Protein 6UVI (pdb70)

Solvent-accessible surface area: 14812 Å² total; per-residue (Å²): 148,58,114,69,66,0,60,97,0,3,68,45,4,42,57,86,6,67,122,40,0,122,160,54,48,0,13,103,7,128,15,0,5,94,0,38,21,13,96,50,0,6,70,0,0,30,64,0,8,97,95,48,40,135,32,138,130,9,41,1,28,34,1,27,3,4,61,18,94,6,56,125,19,67,3,65,132,2,51,0,13,110,1,39,0,68,37,1,29,0,50,89,0,38,0,51,111,1,49,0,24,129,0,30,0,109,141,0,21,0,113,34,0,44,0,69,38,4,74,15,106,80,4,76,2,70,77,0,65,1,7,94,0,56,32,12,75,123,128,44,74,110,63,2,103,156,78,20,3,87,46,157,208,97,51,122,37,66,0,49,111,2,2,41,61,16,42,60,70,5,61,90,41,0,119,127,70,45,0,11,124,10,120,13,0,8,102,0,42,20,16,93,46,0,6,65,0,0,34,63,0,15,110,60,49,56,138,20,162,78,7,42,1,27,32,1,25,0,7,56,18,88,4,43,132,18,68,2,70,133,1,51,0,22,110,2,43,0,66,42,1,24,0,54,93,0,48,0,46,114,0,50,0,23,109,0,20,0,98,134,0,19,0,102,38,2,44,0,70,35,4,70,14,107,77,6,80,2,69,76,0,52,2,3,114,2,64,27,12,79,150,120,43,88,113,65,2,90,122,77,24,7,86,27,86,221

InterPro domains:
  IPR001646 Pentapeptide repeat [PF00805] (88-126)
  IPR051082 Pentapeptide repeat and BTB/POZ domain-containing protein [PTHR14136] (67-161)

Nearest PDB structures (foldseek):
  6uvi-assembly1_A  TM=1.007E+00  e=2.563E-29  Nostoc sp. PCC 7120 = FACHB-418
  6uv7-assembly1_A  TM=1.002E+00  e=3.730E-24  Nostoc sp. PCC 7120 = FACHB-418
  6zt4-assembly1_A  TM=9.488E-01  e=9.050E-04  Mycolicibacterium smegmatis MC2 155
  4yc5-assembly1_A  TM=4.489E-01  e=5.254E-05  synthetic construct
  5dzb-assembly3_E  TM=4.272E-01  e=6.568E-05  synthetic construct

Structure (mmCIF, N/CA/C/O backbone):
data_6UVI
#
_entry.id   6UVI
#
_cell.length_a   45.762
_cell.length_b   85.922
_cell.length_c   95.686
_cell.angle_alpha   90.000
_cell.angle_beta   90.000
_cell.angle_gamma   90.000
#
_symmetry.space_group_name_H-M   'P 21 21 21'
#
loop_
_entity.id
_entity.type
_entity.pdbx_description
1 polymer 'Alr1298 protein'
2 water water
#
loop_
_atom_site.group_PDB
_atom_site.id
_atom_site.type_symbol
_atom_site.label_atom_id
_atom_site.label_alt_id
_atom_site.label_comp_id
_atom_site.label_asym_id
_atom_site.label_entity_id
_atom_site.label_seq_id
_atom_site.pdbx_PDB_ins_code
_atom_site.Cartn_x
_atom_site.Cartn_y
_atom_site.Cartn_z
_atom_site.occupancy
_atom_site.B_iso_or_equiv
_atom_site.auth_seq_id
_atom_site.auth_comp_id
_atom_site.auth_asym_id
_atom_site.auth_atom_id
_atom_site.pdbx_PDB_model_num
ATOM 1 N N . ASP A 1 30 ? 8.64133 60.81318 43.22736 1.000 89.00942 10 ASP A N 1
ATOM 2 C CA . ASP A 1 30 ? 9.91261 61.52577 43.14217 1.000 85.02103 10 ASP A CA 1
ATOM 3 C C . ASP A 1 30 ? 11.10884 60.65547 43.49215 1.000 83.69168 10 ASP A C 1
ATOM 4 O O . ASP A 1 30 ? 12.15777 60.78958 42.87256 1.000 82.23006 10 ASP A O 1
ATOM 9 N N . ILE A 1 31 ? 10.96914 59.80510 44.52012 1.000 81.91309 11 ILE A N 1
ATOM 10 C CA . ILE A 1 31 ? 12.00978 58.82834 44.84859 1.000 75.01316 11 ILE A CA 1
ATOM 11 C C . ILE A 1 31 ? 12.37956 57.95833 43.63845 1.000 75.00583 11 ILE A C 1
ATOM 12 O O . ILE A 1 31 ? 13.53220 57.52379 43.50237 1.000 64.82702 11 ILE A O 1
ATOM 17 N N . ARG A 1 32 ? 11.41854 57.67536 42.74806 1.000 71.46749 12 ARG A N 1
ATOM 18 C CA . ARG A 1 32 ? 11.77188 57.03201 41.48271 1.000 74.43860 12 ARG A CA 1
ATOM 19 C C . ARG A 1 32 ? 12.82477 57.85643 40.75489 1.000 68.35726 12 ARG A C 1
ATOM 20 O O . ARG A 1 32 ? 13.79540 57.30430 40.22901 1.000 66.61220 12 ARG A O 1
ATOM 41 N N . SER A 1 33 ? 12.68369 59.18926 40.77943 1.000 73.61806 13 SER A N 1
ATOM 42 C CA . SER A 1 33 ? 13.66458 60.05613 40.13291 1.000 73.73406 13 SER A CA 1
ATOM 43 C C . SER A 1 33 ? 15.04469 59.86970 40.74619 1.000 75.47012 13 SER A C 1
ATOM 44 O O . SER A 1 33 ? 16.05217 59.84546 40.03328 1.000 81.28204 13 SER A O 1
ATOM 52 N N . GLN A 1 34 ? 15.11603 59.76111 42.07258 1.000 76.14254 14 GLN A N 1
ATOM 53 C CA . GLN A 1 34 ? 16.40426 59.56486 42.72336 1.000 67.64555 14 GLN A CA 1
ATOM 54 C C . GLN A 1 34 ? 17.07797 58.29989 42.21897 1.000 63.46680 14 GLN A C 1
ATOM 55 O O . GLN A 1 34 ? 18.28508 58.28371 41.97528 1.000 55.22170 14 GLN A O 1
ATOM 69 N N . SER A 1 35 ? 16.31179 57.22251 42.06262 1.000 64.71012 15 SER A N 1
ATOM 70 C CA . SER A 1 35 ? 16.92957 55.93639 41.78190 1.000 66.28344 15 SER A CA 1
ATOM 71 C C . SER A 1 35 ? 17.44493 55.88748 40.35417 1.000 61.44038 15 SER A C 1
ATOM 72 O O . SER A 1 35 ? 18.53615 55.37094 40.09885 1.000 59.11948 15 SER A O 1
ATOM 80 N N . ILE A 1 36 ? 16.66962 56.42142 39.41145 1.000 68.28823 16 ILE A N 1
ATOM 81 C CA . ILE A 1 36 ? 17.13953 56.54934 38.03731 1.000 61.06554 16 ILE A CA 1
ATOM 82 C C . ILE A 1 36 ? 18.48182 57.27526 38.01318 1.000 62.13493 16 ILE A C 1
ATOM 83 O O . ILE A 1 36 ? 19.47929 56.75647 37.50513 1.000 64.65545 16 ILE A O 1
ATOM 99 N N . HIS A 1 37 ? 18.54568 58.46330 38.61236 1.000 63.20995 17 HIS A N 1
ATOM 100 C CA . HIS A 1 37 ? 19.79210 59.22455 38.59705 1.000 67.26655 17 HIS A CA 1
ATOM 101 C C . HIS A 1 37 ? 20.95678 58.42931 39.18783 1.000 64.93524 17 HIS A C 1
ATOM 102 O O . HIS A 1 37 ? 22.08730 58.48713 38.68721 1.000 61.07243 17 HIS A O 1
ATOM 116 N N . PHE A 1 38 ? 20.70926 57.70044 40.26775 1.000 58.94765 18 PHE A N 1
ATOM 117 C CA . PHE A 1 38 ? 21.74708 56.85302 40.83038 1.000 60.77306 18 PHE A CA 1
ATOM 118 C C . PHE A 1 38 ? 22.29423 55.86808 39.79624 1.000 57.15835 18 PHE A C 1
ATOM 119 O O . PHE A 1 38 ? 23.51546 55.71648 39.64390 1.000 54.72349 18 PHE A O 1
ATOM 136 N N . LEU A 1 39 ? 21.40742 55.16263 39.09660 1.000 49.25038 19 LEU A N 1
ATOM 137 C CA . LEU A 1 39 ? 21.83938 54.12807 38.17379 1.000 53.73957 19 LEU A CA 1
ATOM 138 C C . LEU A 1 39 ? 22.48225 54.71573 36.91333 1.000 61.12289 19 LEU A C 1
ATOM 139 O O . LEU A 1 39 ? 23.15385 53.97730 36.17453 1.000 51.85448 19 LEU A O 1
ATOM 155 N N . GLU A 1 40 ? 22.31768 56.02723 36.67603 1.000 58.00245 20 GLU A N 1
ATOM 156 C CA . GLU A 1 40 ? 22.90247 56.70738 35.53622 1.000 55.11006 20 GLU A CA 1
ATOM 157 C C . GLU A 1 40 ? 24.35445 57.05785 35.75452 1.000 61.82933 20 GLU A C 1
ATOM 158 O O . GLU A 1 40 ? 25.00668 57.51080 34.81050 1.000 55.15877 20 GLU A O 1
ATOM 170 N N . GLN A 1 41 ? 24.87098 56.83575 36.96074 1.000 55.00848 21 GLN A N 1
ATOM 171 C CA . GLN A 1 41 ? 26.23077 57.19291 37.30308 1.000 59.80777 21 GLN A CA 1
ATOM 172 C C . GLN A 1 41 ? 27.12665 55.97252 37.17317 1.000 55.74282 21 GLN A C 1
ATOM 173 O O . GLN A 1 41 ? 26.67825 54.83319 37.24143 1.000 53.85419 21 GLN A O 1
ATOM 187 N N . SER A 1 42 ? 28.41471 56.24612 36.97247 1.000 53.63198 22 SER A N 1
ATOM 188 C CA . SER A 1 42 ? 29.42362 55.21743 36.94184 1.000 55.37056 22 SER A CA 1
ATOM 189 C C . SER A 1 42 ? 29.57480 54.53957 38.31753 1.000 55.82467 22 SER A C 1
ATOM 190 O O . SER A 1 42 ? 29.15289 55.05498 39.33713 1.000 50.73360 22 SER A O 1
ATOM 198 N N . PRO A 1 43 ? 30.25446 53.38932 38.34209 1.000 55.67281 23 PRO A N 1
ATOM 199 C CA . PRO A 1 43 ? 30.36248 52.63359 39.59454 1.000 52.59292 23 PRO A CA 1
ATOM 200 C C . PRO A 1 43 ? 30.93270 53.42243 40.76315 1.000 56.60688 23 PRO A C 1
ATOM 201 O O . PRO A 1 43 ? 30.53733 53.18795 41.90275 1.000 54.73846 23 PRO A O 1
ATOM 212 N N . SER A 1 44 ? 31.88131 54.31829 40.52189 1.000 53.78376 24 SER A N 1
ATOM 213 C CA . SER A 1 44 ? 32.50271 55.01955 41.63461 1.000 60.38041 24 SER A CA 1
ATOM 214 C C . SER A 1 44 ? 31.67319 56.21436 42.09394 1.000 59.25641 24 SER A C 1
ATOM 215 O O . SER A 1 44 ? 31.70346 56.55045 43.27737 1.000 53.83338 24 SER A O 1
ATOM 223 N N . GLU A 1 45 ? 30.94657 56.87821 41.18177 1.000 54.14175 25 GLU A N 1
ATOM 224 C CA . GLU A 1 45 ? 30.00058 57.90814 41.60242 1.000 59.77315 25 GLU A CA 1
ATOM 225 C C . GLU A 1 45 ? 28.83695 57.27820 42.36106 1.000 61.03398 25 GLU A C 1
ATOM 226 O O . GLU A 1 45 ? 28.33030 57.86863 43.32804 1.000 57.77102 25 GLU A O 1
ATOM 238 N N . ARG A 1 46 ? 28.44541 56.06371 41.97812 1.000 55.17323 26 ARG A N 1
ATOM 239 C CA . ARG A 1 46 ? 27.46371 55.33203 42.75925 1.000 57.61813 26 ARG A CA 1
ATOM 240 C C . ARG A 1 46 ? 28.01132 54.99007 44.13520 1.000 52.39767 26 ARG A C 1
ATOM 241 O O . ARG A 1 46 ? 27.28771 55.05539 45.11299 1.000 52.67874 26 ARG A O 1
ATOM 262 N N . LEU A 1 47 ? 29.27379 54.58202 44.21322 1.000 54.67337 27 LEU A N 1
ATOM 263 C CA . LEU A 1 47 ? 29.87176 54.23483 45.48702 1.000 53.35391 27 LEU A CA 1
ATOM 264 C C . LEU A 1 47 ? 29.94660 55.44014 46.40957 1.000 65.98649 27 LEU A C 1
ATOM 265 O O . LEU A 1 47 ? 29.92917 55.27929 47.64374 1.000 59.41135 27 LEU A O 1
ATOM 281 N N . GLN A 1 48 ? 30.03847 56.64939 45.83871 1.000 64.15207 28 GLN A N 1
ATOM 282 C CA . GLN A 1 48 ? 30.03510 57.85626 46.66140 1.000 65.56158 28 GLN A CA 1
ATOM 283 C C . GLN A 1 48 ? 28.63916 58.12652 47.20474 1.000 68.03783 28 GLN A C 1
ATOM 284 O O . GLN A 1 48 ? 28.46164 58.38258 48.40152 1.000 64.36583 28 GLN A O 1
ATOM 298 N N . ILE A 1 49 ? 27.63742 58.13231 46.31850 1.000 58.41580 29 ILE A N 1
ATOM 299 C CA . ILE A 1 49 ? 26.26756 58.26901 46.78272 1.000 61.65309 29 ILE A CA 1
ATOM 300 C C . ILE A 1 49 ? 26.02022 57.26988 47.89957 1.000 64.00973 29 ILE A C 1
ATOM 301 O O . ILE A 1 49 ? 25.42928 57.59866 48.92327 1.000 68.17654 29 ILE A O 1
ATOM 317 N N . LEU A 1 50 ? 26.52490 56.04724 47.74718 1.000 61.18721 30 LEU A N 1
ATOM 318 C CA . LEU A 1 50 ? 26.23339 55.02935 48.74744 1.000 66.80086 30 LEU A CA 1
ATOM 319 C C . LEU A 1 50 ? 26.83585 55.39647 50.10104 1.000 71.82067 30 LEU A C 1
ATOM 320 O O . LEU A 1 50 ? 26.23986 55.12036 51.14831 1.000 68.93432 30 LEU A O 1
ATOM 336 N N . GLN A 1 51 ? 28.02203 56.00504 50.09710 1.000 74.45595 31 GLN A N 1
ATOM 337 C CA . GLN A 1 51 ? 28.64066 56.45636 51.33419 1.000 82.23751 31 GLN A CA 1
ATOM 338 C C . GLN A 1 51 ? 27.82093 57.56552 51.97848 1.000 79.22976 31 GLN A C 1
ATOM 339 O O . GLN A 1 51 ? 27.57467 57.54626 53.18659 1.000 69.58866 31 GLN A O 1
ATOM 353 N N . GLU A 1 52 ? 27.40975 58.55113 51.18074 1.000 82.62975 32 GLU A N 1
ATOM 354 C CA . GLU A 1 52 ? 26.60081 59.64564 51.69208 1.000 81.63538 32 GLU A CA 1
ATOM 355 C C . GLU A 1 52 ? 25.32183 59.14194 52.34029 1.000 79.96253 32 GLU A C 1
ATOM 356 O O . GLU A 1 52 ? 24.80737 59.78334 53.25873 1.000 98.48752 32 GLU A O 1
ATOM 368 N N . LEU A 1 53 ? 24.79710 58.00554 51.89132 1.000 72.84017 33 LEU A N 1
ATOM 369 C CA . LEU A 1 53 ? 23.51459 57.50022 52.36353 1.000 73.29121 33 LEU A CA 1
ATOM 370 C C . LEU A 1 53 ? 23.63400 56.42461 53.44678 1.000 63.32087 33 LEU A C 1
ATOM 371 O O . LEU A 1 53 ? 22.61743 55.88395 53.87152 1.000 55.08543 33 LEU A O 1
ATOM 387 N N . GLY A 1 54 ? 24.84377 56.05885 53.85841 1.000 64.01975 34 GLY A N 1
ATOM 388 C CA . GLY A 1 54 ? 25.01969 54.92169 54.74215 1.000 58.03095 34 GLY A CA 1
ATOM 389 C C . GLY A 1 54 ? 24.66592 53.57515 54.16359 1.000 63.20442 34 GLY A C 1
ATOM 390 O O . GLY A 1 54 ? 24.70157 52.57141 54.88314 1.000 60.41198 34 GLY A O 1
ATOM 394 N N . LEU A 1 55 ? 24.34161 53.51973 52.86736 1.000 63.42991 35 LEU A N 1
ATOM 395 C CA . LEU A 1 55 ? 24.12224 52.26927 52.15489 1.000 64.11001 35 LEU A CA 1
ATOM 396 C C . LEU A 1 55 ? 25.42664 51.65250 51.64297 1.000 63.44323 35 LEU A C 1
ATOM 397 O O . LEU A 1 55 ? 25.38886 50.82778 50.71284 1.000 57.88846 35 LEU A O 1
ATOM 413 N N . GLY A 1 56 ? 26.55531 52.01884 52.26170 1.000 59.96260 36 GLY A N 1
ATOM 414 C CA . GLY A 1 56 ? 27.87377 51.56956 51.85354 1.000 59.61268 36 GLY A CA 1
ATOM 415 C C . GLY A 1 56 ? 28.14814 50.10262 52.09651 1.000 55.48913 36 GLY A C 1
ATOM 416 O O . GLY A 1 56 ? 29.09475 49.56578 51.52188 1.000 57.63545 36 GLY A O 1
ATOM 420 N N . ARG A 1 57 ? 27.34685 49.43379 52.92903 1.000 58.72162 37 ARG A N 1
ATOM 421 C CA . ARG A 1 57 ? 27.54338 47.99910 53.10752 1.000 59.97750 37 ARG A CA 1
ATOM 422 C C . ARG A 1 57 ? 27.14005 47.24122 51.85249 1.000 64.63057 37 ARG A C 1
ATOM 423 O O . ARG A 1 57 ? 27.58511 46.10494 51.64878 1.000 67.39978 37 ARG A O 1
ATOM 444 N N . PHE A 1 58 ? 26.33906 47.87080 50.99696 1.000 67.53468 38 PHE A N 1
ATOM 445 C CA . PHE A 1 58 ? 25.83516 47.25959 49.76944 1.000 64.17325 38 PHE A CA 1
ATOM 446 C C . PHE A 1 58 ? 26.65847 47.71241 48.55495 1.000 52.25279 38 PHE A C 1
ATOM 447 O O . PHE A 1 58 ? 26.18492 48.35988 47.65431 1.000 48.08842 38 PHE A O 1
ATOM 464 N N . LYS A 1 59 ? 27.93974 47.37999 48.52112 1.000 57.82122 39 LYS A N 1
ATOM 465 C CA . LYS A 1 59 ? 28.74979 47.90052 47.42991 1.000 54.50314 39 LYS A CA 1
ATOM 466 C C . LYS A 1 59 ? 28.28233 47.34061 46.08032 1.000 53.29457 39 LYS A C 1
ATOM 467 O O . LYS A 1 59 ? 28.47310 47.99532 45.06732 1.000 53.84760 39 LYS A O 1
ATOM 486 N N . PHE A 1 60 ? 27.57573 46.20442 46.06132 1.000 51.82693 40 PHE A N 1
ATOM 487 C CA . PHE A 1 60 ? 27.08482 45.63113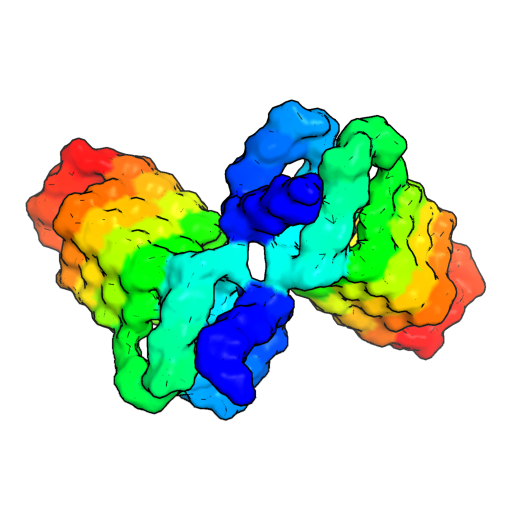 44.82025 1.000 51.27402 40 PHE A CA 1
ATOM 488 C C . PHE A 1 60 ? 26.08477 46.52277 44.09763 1.000 42.35937 40 PHE A C 1
ATOM 489 O O . PHE A 1 60 ? 25.94873 46.38250 42.88034 1.000 39.30615 40 PHE A O 1
ATOM 506 N N . LEU A 1 61 ? 25.40750 47.42970 44.79828 1.000 46.59907 41 LEU A N 1
ATOM 507 C CA . LEU A 1 61 ? 24.49646 48.35898 44.13595 1.000 45.99217 41 LEU A CA 1
ATOM 508 C C . LEU A 1 61 ? 25.21014 49.17949 43.07734 1.000 48.22311 41 LEU A C 1
ATOM 509 O O . LEU A 1 61 ? 24.57910 49.64912 42.11729 1.000 46.53372 41 LEU A O 1
ATOM 525 N N . SER A 1 62 ? 26.51282 49.38528 43.24315 1.000 39.22197 42 SER A N 1
ATOM 526 C CA . SER A 1 62 ? 27.26877 50.19336 42.30685 1.000 45.87159 42 SER A CA 1
ATOM 527 C C . SER A 1 62 ? 27.44140 49.52201 40.94982 1.000 43.78480 42 SER A C 1
ATOM 528 O O . SER A 1 62 ? 27.89649 50.19208 40.02211 1.000 41.01179 42 SER A O 1
ATOM 536 N N . LYS A 1 63 ? 27.08067 48.23874 40.82365 1.000 39.20023 43 LYS A N 1
ATOM 537 C CA . LYS A 1 63 ? 27.30754 47.45556 39.63038 1.000 40.34459 43 LYS A CA 1
ATOM 538 C C . LYS A 1 63 ? 26.07447 47.12566 38.79889 1.000 45.80171 43 LYS A C 1
ATOM 539 O O . LYS A 1 63 ? 26.23965 46.73465 37.63425 1.000 44.56471 43 LYS A O 1
ATOM 558 N N . ILE A 1 64 ? 24.87117 47.19643 39.36468 1.000 42.25826 44 ILE A N 1
ATOM 559 C CA . ILE A 1 64 ? 23.73007 46.67856 38.63432 1.000 42.79556 44 ILE A CA 1
ATOM 560 C C . ILE A 1 64 ? 23.37370 47.64707 37.51110 1.000 41.82179 44 ILE A C 1
ATOM 561 O O . ILE A 1 64 ? 23.52350 48.88877 37.64226 1.000 37.90042 44 ILE A O 1
ATOM 577 N N . ARG A 1 65 ? 22.90870 47.08586 36.39865 1.000 46.21515 45 ARG A N 1
ATOM 578 C CA . ARG A 1 65 ? 22.61093 47.85297 35.20773 1.000 45.91470 45 ARG A CA 1
ATOM 579 C C . ARG A 1 65 ? 21.29621 48.60414 35.33343 1.000 44.69846 45 ARG A C 1
ATOM 580 O O . ARG A 1 65 ? 20.35662 48.16308 36.00748 1.000 48.56286 45 ARG A O 1
ATOM 601 N N . LEU A 1 66 ? 21.23817 49.76023 34.65663 1.000 37.48892 46 LEU A N 1
ATOM 602 C CA . LEU A 1 66 ? 20.00544 50.51753 34.50460 1.000 44.93417 46 LEU A CA 1
ATOM 603 C C . LEU A 1 66 ? 19.02774 49.78200 33.59259 1.000 48.49353 46 LEU A C 1
ATOM 604 O O . LEU A 1 66 ? 19.26806 49.61604 32.39574 1.000 40.67041 46 LEU A O 1
ATOM 620 N N . ASN A 1 67 ? 17.92536 49.31454 34.18245 1.000 53.38315 47 ASN A N 1
ATOM 621 C CA . ASN A 1 67 ? 16.76660 48.76628 33.47710 1.000 45.00429 47 ASN A CA 1
ATOM 622 C C . ASN A 1 67 ? 15.59976 48.81113 34.47555 1.000 52.29073 47 ASN A C 1
ATOM 623 O O . ASN A 1 67 ? 15.78969 49.11969 35.65694 1.000 50.18932 47 ASN A O 1
ATOM 634 N N . ASP A 1 68 ? 14.39262 48.48637 33.99375 1.000 51.77254 48 ASP A N 1
ATOM 635 C CA . ASP A 1 68 ? 13.19628 48.66750 34.81054 1.000 58.44870 48 ASP A CA 1
ATOM 636 C C . ASP A 1 68 ? 13.28833 47.85470 36.10311 1.000 60.32366 48 ASP A C 1
ATOM 637 O O . ASP A 1 68 ? 13.04315 48.37492 37.19115 1.000 56.76456 48 ASP A O 1
ATOM 646 N N . SER A 1 69 ? 13.66880 46.57471 35.99548 1.000 59.13338 49 SER A N 1
ATOM 647 C CA . SER A 1 69 ? 13.81254 45.72799 37.17491 1.000 55.15514 49 SER A CA 1
ATOM 648 C C . SER A 1 69 ? 14.66184 46.38263 38.25885 1.000 59.36601 49 SER A C 1
ATOM 649 O O . SER A 1 69 ? 14.35801 46.26802 39.45859 1.000 60.18847 49 SER A O 1
ATOM 657 N N . ASN A 1 70 ? 15.73214 47.06045 37.87589 1.000 52.18518 50 ASN A N 1
ATOM 658 C CA . ASN A 1 70 ? 16.65331 47.54545 38.89359 1.000 56.75175 50 ASN A CA 1
ATOM 659 C C . ASN A 1 70 ? 16.28640 48.92107 39.39574 1.000 55.91208 50 ASN A C 1
ATOM 660 O O . ASN A 1 70 ? 16.65951 49.27696 40.52224 1.000 53.51222 50 ASN A O 1
ATOM 671 N N . VAL A 1 71 ? 15.61189 49.73050 38.58241 1.000 56.50148 51 VAL A N 1
ATOM 672 C CA . VAL A 1 71 ? 15.05723 50.96734 39.11968 1.000 63.01239 51 VAL A CA 1
ATOM 673 C C . VAL A 1 71 ? 14.18853 50.62840 40.32835 1.000 64.44287 51 VAL A C 1
ATOM 674 O O . VAL A 1 71 ? 14.35025 51.19409 41.41458 1.000 61.53569 51 VAL A O 1
ATOM 687 N N . ASP A 1 72 ? 13.30278 49.63768 40.16786 1.000 62.62093 52 ASP A N 1
ATOM 688 C CA . ASP A 1 72 ? 12.43618 49.22566 41.26365 1.000 69.92656 52 ASP A CA 1
ATOM 689 C C . ASP A 1 72 ? 13.24832 48.77227 42.46166 1.000 66.01270 52 ASP A C 1
ATOM 690 O O . ASP A 1 72 ? 13.05473 49.26104 43.57827 1.000 66.77208 52 ASP A O 1
ATOM 699 N N . CYS A 1 73 ? 14.16731 47.83482 42.24391 1.000 64.95983 53 CYS A N 1
ATOM 700 C CA . CYS A 1 73 ? 14.98279 47.32709 43.33843 1.000 64.43460 53 CYS A CA 1
ATOM 701 C C . CYS A 1 73 ? 15.62165 48.46334 44.12924 1.000 64.67289 53 CYS A C 1
ATOM 702 O O . CYS A 1 73 ? 15.56932 48.47856 45.36281 1.000 55.08603 53 CYS A O 1
ATOM 710 N N . VAL A 1 74 ? 16.22341 49.43552 43.43387 1.000 67.26946 54 VAL A N 1
ATOM 711 C CA . VAL A 1 74 ? 16.95288 50.50835 44.11294 1.000 67.14126 54 VAL A CA 1
ATOM 712 C C . VAL A 1 74 ? 15.98690 51.45612 44.80325 1.000 58.87896 54 VAL A C 1
ATOM 713 O O . VAL A 1 74 ? 16.38243 52.16776 45.71781 1.000 57.63918 54 VAL A O 1
ATOM 726 N N . ILE A 1 75 ? 14.72359 51.49178 44.37933 1.000 64.91840 55 ILE A N 1
ATOM 727 C CA . ILE A 1 75 ? 13.73239 52.30275 45.08078 1.000 69.67528 55 ILE A CA 1
ATOM 728 C C . ILE A 1 75 ? 13.55602 51.80020 46.51095 1.000 68.97149 55 ILE A C 1
ATOM 729 O O . ILE A 1 75 ? 13.56284 52.58239 47.46567 1.000 63.73870 55 ILE A O 1
ATOM 745 N N . ARG A 1 76 ? 13.41560 50.48410 46.67797 1.000 65.84387 56 ARG A N 1
ATOM 746 C CA . ARG A 1 76 ? 13.29255 49.90601 48.01134 1.000 67.83600 56 ARG A CA 1
ATOM 747 C C . ARG A 1 76 ? 14.46206 50.28830 48.91084 1.000 70.64383 56 ARG A C 1
ATOM 748 O O . ARG A 1 76 ? 14.26849 50.58481 50.09582 1.000 72.46413 56 ARG A O 1
ATOM 769 N N . PHE A 1 77 ? 15.68233 50.27508 48.38206 1.000 62.53817 57 PHE A N 1
ATOM 770 C CA . PHE A 1 77 ? 16.81066 50.72814 49.18207 1.000 64.68231 57 PHE A CA 1
ATOM 771 C C . PHE A 1 77 ? 16.69380 52.21325 49.51112 1.000 66.87377 57 PHE A C 1
ATOM 772 O O . PHE A 1 77 ? 17.08322 52.64846 50.60184 1.000 69.17910 57 PHE A O 1
ATOM 789 N N . PHE A 1 78 ? 16.18382 53.00739 48.57341 1.000 63.58346 58 PHE A N 1
ATOM 790 C CA . PHE A 1 78 ? 16.22153 54.45594 48.72211 1.000 69.15701 58 PHE A CA 1
ATOM 791 C C . PHE A 1 78 ? 15.02137 55.00705 49.48740 1.000 70.78548 58 PHE A C 1
ATOM 792 O O . PHE A 1 78 ? 15.13224 56.06780 50.10548 1.000 67.50552 58 PHE A O 1
ATOM 809 N N . GLN A 1 79 ? 13.87211 54.33690 49.43996 1.000 77.59950 59 GLN A N 1
ATOM 810 C CA . GLN A 1 79 ? 12.76360 54.66367 50.33494 1.000 79.95186 59 GLN A CA 1
ATOM 811 C C . GLN A 1 79 ? 13.10739 54.09568 51.70785 1.000 77.89344 59 GLN A C 1
ATOM 812 O O . GLN A 1 79 ? 13.21833 52.87903 51.88339 1.000 78.80351 59 GLN A O 1
ATOM 826 N N . ASN A 1 80 ? 13.29767 54.96067 52.66276 1.000 84.38828 60 ASN A N 1
ATOM 827 C CA . ASN A 1 80 ? 13.83683 54.54599 53.94891 1.000 98.21840 60 ASN A CA 1
ATOM 828 C C . ASN A 1 80 ? 15.08014 53.67001 53.77907 1.000 88.47296 60 ASN A C 1
ATOM 829 O O . ASN A 1 80 ? 14.99265 52.43060 53.78934 1.000 84.61245 60 ASN A O 1
ATOM 840 N N . PRO A 1 81 ? 16.25420 54.27359 53.64007 1.000 79.85412 61 PRO A N 1
ATOM 841 C CA . PRO A 1 81 ? 17.49130 53.49957 53.70430 1.000 89.78418 61 PRO A CA 1
ATOM 842 C C . PRO A 1 81 ? 17.80273 53.15257 55.15346 1.000 96.07493 61 PRO A C 1
ATOM 843 O O . PRO A 1 81 ? 17.24502 53.72688 56.08765 1.000 107.71673 61 PRO A O 1
ATOM 854 N N . GLY A 1 82 ? 18.66162 52.15513 55.33285 1.000 93.62780 62 GLY A N 1
ATOM 855 C CA . GLY A 1 82 ? 19.02224 51.75676 56.68474 1.000 97.41293 62 GLY A CA 1
ATOM 856 C C . GLY A 1 82 ? 17.89456 51.09098 57.45903 1.000 100.56609 62 GLY A C 1
ATOM 857 O O . GLY A 1 82 ? 18.13317 50.45551 58.49526 1.000 87.02207 62 GLY A O 1
ATOM 861 N N . GLN A 1 83 ? 16.65935 51.24448 56.96783 1.000 100.36926 63 GLN A N 1
ATOM 862 C CA . GLN A 1 83 ? 15.51116 50.53506 57.52466 1.000 95.84672 63 GLN A CA 1
ATOM 863 C C . GLN A 1 83 ? 15.35587 49.13591 56.94228 1.000 91.39503 63 GLN A C 1
ATOM 864 O O . GLN A 1 83 ? 14.61733 48.31651 57.49307 1.000 93.11732 63 GLN A O 1
ATOM 878 N N . MET A 1 84 ? 16.00638 48.84542 55.83144 1.000 92.07724 64 MET A N 1
ATOM 879 C CA . MET A 1 84 ? 16.17536 47.47158 55.38963 1.000 88.51097 64 MET A CA 1
ATOM 880 C C . MET A 1 84 ? 17.64422 47.11142 55.54937 1.000 75.38195 64 MET A C 1
ATOM 881 O O . MET A 1 84 ? 18.51933 47.85198 55.08720 1.000 78.07141 64 MET A O 1
ATOM 895 N N . LYS A 1 85 ? 17.90677 46.00421 56.24682 1.000 71.35126 65 LYS A N 1
ATOM 896 C CA . LYS A 1 85 ? 19.26850 45.53436 56.46272 1.000 82.29327 65 LYS A CA 1
ATOM 897 C C . LYS A 1 85 ? 19.43168 44.04486 56.18686 1.000 84.97735 65 LYS A C 1
ATOM 898 O O . LYS A 1 85 ? 20.55083 43.53151 56.31791 1.000 77.34268 65 LYS A O 1
ATOM 917 N N . PHE A 1 86 ? 18.35114 43.33614 55.83114 1.000 75.33870 66 PHE A N 1
ATOM 918 C CA . PHE A 1 86 ? 18.47211 42.15470 54.98304 1.000 75.65653 66 PHE A CA 1
ATOM 919 C C . PHE A 1 86 ? 18.40456 42.63258 53.54002 1.000 64.29802 66 PHE A C 1
ATOM 920 O O . PHE A 1 86 ? 17.39255 43.21661 53.15477 1.000 65.79864 66 PHE A O 1
ATOM 937 N N . PRO A 1 87 ? 19.43861 42.44118 52.72073 1.000 60.27802 67 PRO A N 1
ATOM 938 C CA . PRO A 1 87 ? 19.35819 42.88915 51.31855 1.000 56.33471 67 PRO A CA 1
ATOM 939 C C . PRO A 1 87 ? 18.20371 42.26128 50.54648 1.000 54.04400 67 PRO A C 1
ATOM 940 O O . PRO A 1 87 ? 18.20734 41.05051 50.29280 1.000 53.57899 67 PRO A O 1
ATOM 951 N N . ASN A 1 88 ? 17.20922 43.06588 50.16240 1.000 44.75256 68 ASN A N 1
ATOM 952 C CA . ASN A 1 88 ? 16.04653 42.57603 49.41782 1.000 43.95686 68 ASN A CA 1
ATOM 953 C C . ASN A 1 88 ? 16.27052 42.86256 47.94156 1.000 51.34377 68 ASN A C 1
ATOM 954 O O . ASN A 1 88 ? 16.04373 43.98804 47.46822 1.000 49.98439 68 ASN A O 1
ATOM 965 N N . LEU A 1 89 ? 16.70563 41.85015 47.21834 1.000 50.75227 69 LEU A N 1
ATOM 966 C CA . LEU A 1 89 ? 16.97099 41.99787 45.79659 1.000 47.39675 69 LEU A CA 1
ATOM 967 C C . LEU A 1 89 ? 15.92901 41.25780 44.97091 1.000 51.95900 69 LEU A C 1
ATOM 968 O O . LEU A 1 89 ? 16.16202 40.89381 43.81630 1.000 51.25582 69 LEU A O 1
ATOM 984 N N . SER A 1 90 ? 14.73735 41.07684 45.54191 1.000 45.36169 70 SER A N 1
ATOM 985 C CA . SER A 1 90 ? 13.71412 40.34128 44.80884 1.000 49.82277 70 SER A CA 1
ATOM 986 C C . SER A 1 90 ? 13.50619 41.00654 43.45165 1.000 42.76019 70 SER A C 1
ATOM 987 O O . SER A 1 90 ? 13.42482 42.23857 43.33860 1.000 37.65926 70 SER A O 1
ATOM 995 N N . GLY A 1 91 ? 13.48593 40.18586 42.41133 1.000 39.04947 71 GLY A N 1
ATOM 996 C CA . GLY A 1 91 ? 13.19182 40.64501 41.06894 1.000 47.01682 71 GLY A CA 1
ATOM 997 C C . GLY A 1 91 ? 14.29033 41.40672 40.36954 1.000 51.05904 71 GLY A C 1
ATOM 998 O O . GLY A 1 91 ? 14.07111 41.85385 39.24468 1.000 43.47257 71 GLY A O 1
ATOM 1002 N N . ALA A 1 92 ? 15.46992 41.54275 40.96890 1.000 46.44981 72 ALA A N 1
ATOM 1003 C CA . ALA A 1 92 ? 16.53025 42.33714 40.38328 1.000 48.63999 72 ALA A CA 1
ATOM 1004 C C . ALA A 1 92 ? 17.17007 41.61064 39.19926 1.000 46.80249 72 ALA A C 1
ATOM 1005 O O . ALA A 1 92 ? 17.19965 40.37885 39.11757 1.000 45.45562 72 ALA A O 1
ATOM 1012 N N . ASP A 1 93 ? 17.68528 42.38062 38.26898 1.000 46.87403 73 ASP A N 1
ATOM 1013 C CA . ASP A 1 93 ? 18.44595 41.82302 37.15624 1.000 50.38860 73 ASP A CA 1
ATOM 1014 C C . ASP A 1 93 ? 19.91280 41.92537 37.54912 1.000 46.49158 73 ASP A C 1
ATOM 1015 O O . ASP A 1 93 ? 20.48315 43.02415 37.54528 1.000 47.16565 73 ASP A O 1
ATOM 1024 N N . LEU A 1 94 ? 20.49179 40.80098 37.93332 1.000 40.76859 74 LEU A N 1
ATOM 1025 C CA . LEU A 1 94 ? 21.87376 40.71505 38.38805 1.000 49.09629 74 LEU A CA 1
ATOM 1026 C C . LEU A 1 94 ? 22.66634 39.84621 37.42055 1.000 44.37502 74 LEU A C 1
ATOM 1027 O O . LEU A 1 94 ? 23.64641 39.21883 37.79216 1.000 43.71910 74 LEU A O 1
ATOM 1043 N N . SER A 1 95 ? 22.22057 39.77367 36.16711 1.000 42.59942 75 SER A N 1
ATOM 1044 C CA . SER A 1 95 ? 22.80801 38.83547 35.21698 1.000 44.12797 75 SER A CA 1
ATOM 1045 C C . SER A 1 95 ? 24.17898 39.32147 34.75160 1.000 39.32087 75 SER A C 1
ATOM 1046 O O . SER A 1 95 ? 24.43149 40.52130 34.64618 1.000 35.04884 75 SER A O 1
ATOM 1054 N N . GLU A 1 96 ? 25.07289 38.36906 34.56099 1.000 41.47631 76 GLU A N 1
ATOM 1055 C CA . GLU A 1 96 ? 26.40825 38.60661 33.97247 1.000 51.17151 76 GLU A CA 1
ATOM 1056 C C . GLU A 1 96 ? 27.21426 39.62789 34.77752 1.000 48.20964 76 GLU A C 1
ATOM 1057 O O . GLU A 1 96 ? 28.00805 40.39537 34.23892 1.000 56.97734 76 GLU A O 1
ATOM 1069 N N . LEU A 1 97 ? 27.05608 39.58736 36.08336 1.000 47.06035 77 LEU A N 1
ATOM 1070 C CA . LEU A 1 97 ? 27.82818 40.48090 36.94039 1.000 44.84869 77 LEU A CA 1
ATOM 1071 C C . LEU A 1 97 ? 28.95981 39.71168 37.59551 1.000 45.86837 77 LEU A C 1
ATOM 1072 O O . LEU A 1 97 ? 28.86049 38.50533 37.82900 1.000 45.08234 77 LEU A O 1
ATOM 1088 N N . ASN A 1 98 ? 30.04129 40.41077 37.88113 1.000 39.28749 78 ASN A N 1
ATOM 1089 C CA . ASN A 1 98 ? 31.02767 39.88790 38.80010 1.000 43.27870 78 ASN A CA 1
ATOM 1090 C C . ASN A 1 98 ? 30.58249 40.29784 40.20704 1.000 46.22725 78 ASN A C 1
ATOM 1091 O O . ASN A 1 98 ? 30.59987 41.48617 40.56393 1.000 42.98672 78 ASN A O 1
ATOM 1102 N N . LEU A 1 99 ? 30.13171 39.31863 40.97793 1.000 46.35870 79 LEU A N 1
ATOM 1103 C CA . LEU A 1 99 ? 29.78404 39.50559 42.37538 1.000 47.45648 79 LEU A CA 1
ATOM 1104 C C . LEU A 1 99 ? 30.65854 38.63077 43.25584 1.000 46.91229 79 LEU A C 1
ATOM 1105 O O . LEU A 1 99 ? 30.22209 38.18492 44.31105 1.000 48.67473 79 LEU A O 1
ATOM 1121 N N . ASP A 1 100 ? 31.87647 38.33932 42.81020 1.000 48.59841 80 ASP A N 1
ATOM 1122 C CA . ASP A 1 100 ? 32.77088 37.49403 43.59520 1.000 45.24245 80 ASP A CA 1
ATOM 1123 C C . ASP A 1 100 ? 32.85752 38.02116 45.01940 1.000 46.45971 80 ASP A C 1
ATOM 1124 O O . ASP A 1 100 ? 33.07446 39.21773 45.22464 1.000 38.43931 80 ASP A O 1
ATOM 1133 N N . GLU A 1 101 ? 32.69484 37.11736 45.99758 1.000 44.75921 81 GLU A N 1
ATOM 1134 C CA . GLU A 1 101 ? 32.86881 37.39402 47.43890 1.000 48.01391 81 GLU A CA 1
ATOM 1135 C C . GLU A 1 101 ? 31.84882 38.37424 47.99518 1.000 47.04972 81 GLU A C 1
ATOM 1136 O O . GLU A 1 101 ? 32.05382 38.93524 49.07512 1.000 51.17888 81 GLU A O 1
ATOM 1148 N N . VAL A 1 102 ? 30.70297 38.53513 47.31952 1.000 50.05149 82 VAL A N 1
ATOM 1149 C CA . VAL A 1 102 ? 29.59974 39.33863 47.84592 1.000 41.03146 82 VAL A CA 1
ATOM 1150 C C . VAL A 1 102 ? 29.00845 38.65810 49.07806 1.000 48.47742 82 VAL A C 1
ATOM 1151 O O . VAL A 1 102 ? 28.89199 37.42589 49.13072 1.000 44.56076 82 VAL A O 1
ATOM 1164 N N . SER A 1 103 ? 28.62804 39.45661 50.08143 1.000 50.10358 83 SER A N 1
ATOM 1165 C CA . SER A 1 103 ? 27.95024 38.94274 51.27406 1.000 49.93465 83 SER A CA 1
ATOM 1166 C C . SER A 1 103 ? 26.48609 39.35356 51.21550 1.000 41.16289 83 SER A C 1
ATOM 1167 O O . SER A 1 103 ? 26.18424 40.54936 51.21594 1.000 40.59875 83 SER A O 1
ATOM 1175 N N . LEU A 1 104 ? 25.57826 38.36002 51.16465 1.000 41.34578 84 LEU A N 1
ATOM 1176 C CA . LEU A 1 104 ? 24.14567 38.59201 51.03170 1.000 50.53269 84 LEU A CA 1
ATOM 1177 C C . LEU A 1 104 ? 23.33903 37.80133 52.06285 1.000 52.30252 84 LEU A C 1
ATOM 1178 O O . LEU A 1 104 ? 22.21023 37.35495 51.78082 1.000 37.96750 84 LEU A O 1
ATOM 1194 N N . ILE A 1 105 ? 23.92277 37.61615 53.25346 1.000 51.04407 85 ILE A N 1
ATOM 1195 C CA . ILE A 1 105 ? 23.29295 36.82728 54.29203 1.000 50.17128 85 ILE A CA 1
ATOM 1196 C C . ILE A 1 105 ? 21.87182 37.28371 54.50835 1.000 42.46053 85 ILE A C 1
ATOM 1197 O O . ILE A 1 105 ? 21.57737 38.48079 54.55918 1.000 44.00509 85 ILE A O 1
ATOM 1213 N N . ARG A 1 106 ? 20.97846 36.31154 54.63572 1.000 41.61574 86 ARG A N 1
ATOM 1214 C CA . ARG A 1 106 ? 19.55341 36.53997 54.87055 1.000 55.55338 86 ARG A CA 1
ATOM 1215 C C . ARG A 1 106 ? 18.89704 37.34975 53.76190 1.000 45.76730 86 ARG A C 1
ATOM 1216 O O . ARG A 1 106 ? 17.83530 37.92457 53.96872 1.000 47.16532 86 ARG A O 1
ATOM 1237 N N . GLY A 1 107 ? 19.52256 37.42505 52.59858 1.000 50.66357 87 GLY A N 1
ATOM 1238 C CA . GLY A 1 107 ? 18.99304 38.25004 51.53347 1.000 57.10127 87 GLY A CA 1
ATOM 1239 C C . GLY A 1 107 ? 17.84283 37.58385 50.81748 1.000 43.44132 87 GLY A C 1
ATOM 1240 O O . GLY A 1 107 ? 17.71459 36.36123 50.78066 1.000 43.50630 87 GLY A O 1
ATOM 1244 N N . ASN A 1 108 ? 16.97652 38.41218 50.25903 1.000 45.91910 88 ASN A N 1
ATOM 1245 C CA . ASN A 1 108 ? 15.86394 37.92835 49.46009 1.000 43.26465 88 ASN A CA 1
ATOM 1246 C C . ASN A 1 108 ? 16.20640 38.12752 47.98440 1.000 43.36720 88 ASN A C 1
ATOM 1247 O O . ASN A 1 108 ? 16.24147 39.26752 47.48724 1.000 40.54809 88 ASN A O 1
ATOM 1258 N N . LEU A 1 109 ? 16.46382 37.01673 47.28808 1.000 37.11292 89 LEU A N 1
ATOM 1259 C CA . LEU A 1 109 ? 16.70279 37.03705 45.86046 1.000 47.58035 89 LEU A CA 1
ATOM 1260 C C . LEU A 1 109 ? 15.57502 36.37095 45.08926 1.000 43.51110 89 LEU A C 1
ATOM 1261 O O . LEU A 1 109 ? 15.78553 35.93089 43.95208 1.000 44.11828 89 LEU A O 1
ATOM 1277 N N . SER A 1 110 ? 14.39038 36.27015 45.69804 1.000 42.98225 90 SER A N 1
ATOM 1278 C CA . SER A 1 110 ? 13.20174 35.80863 44.99396 1.000 44.34606 90 SER A CA 1
ATOM 1279 C C . SER A 1 110 ? 13.12417 36.41146 43.61113 1.000 42.74138 90 SER A C 1
ATOM 1280 O O . SER A 1 110 ? 13.24324 37.63058 43.44760 1.000 44.28042 90 SER A O 1
ATOM 1288 N N . GLU A 1 111 ? 12.89096 35.56328 42.61981 1.000 40.46959 91 GLU A N 1
ATOM 1289 C CA . GLU A 1 111 ? 12.60026 35.94267 41.23756 1.000 46.35780 91 GLU A CA 1
ATOM 1290 C C . GLU A 1 111 ? 13.69564 36.79665 40.59817 1.000 46.87889 91 GLU A C 1
ATOM 1291 O O . GLU A 1 111 ? 13.46985 37.38950 39.53578 1.000 49.81803 91 GLU A O 1
ATOM 1303 N N . ALA A 1 112 ? 14.87296 36.86761 41.21369 1.000 46.18599 92 ALA A N 1
ATOM 1304 C CA . ALA A 1 112 ? 15.97103 37.62184 40.64281 1.000 43.70169 92 ALA A CA 1
ATOM 1305 C C . ALA A 1 112 ? 16.57377 36.88207 39.45272 1.000 39.80797 92 ALA A C 1
ATOM 1306 O O . ALA A 1 112 ? 16.44461 35.65841 39.31819 1.000 36.97689 92 ALA A O 1
ATOM 1313 N N . ASN A 1 113 ? 17.29841 37.64311 38.60244 1.000 47.82927 93 ASN A N 1
ATOM 1314 C CA . ASN A 1 113 ? 18.00073 37.11888 37.42655 1.000 42.17707 93 ASN A CA 1
ATOM 1315 C C . ASN A 1 113 ? 19.49995 37.16897 37.69941 1.000 41.63849 93 ASN A C 1
ATOM 1316 O O . ASN A 1 113 ? 20.08275 38.26451 37.74697 1.000 39.66675 93 ASN A O 1
ATOM 1327 N N . LEU A 1 114 ? 20.13314 35.99127 37.82500 1.000 39.99687 94 LEU A N 1
ATOM 1328 C CA . LEU A 1 114 ? 21.57412 35.88583 38.04884 1.000 42.71802 94 LEU A CA 1
ATOM 1329 C C . LEU A 1 114 ? 22.29111 35.14662 36.90719 1.000 47.76030 94 LEU A C 1
ATOM 1330 O O . LEU A 1 114 ? 23.39272 34.63345 37.11650 1.000 42.20793 94 LEU A O 1
ATOM 1346 N N . GLN A 1 115 ? 21.68554 35.06227 35.71326 1.000 43.78938 95 GLN A N 1
ATOM 1347 C CA . GLN A 1 115 ? 22.24931 34.24650 34.64970 1.000 45.04500 95 GLN A CA 1
ATOM 1348 C C . GLN A 1 115 ? 23.68307 34.64317 34.33838 1.000 44.54698 95 GLN A C 1
ATOM 1349 O O . GLN A 1 115 ? 23.98954 35.82309 34.14161 1.000 44.61973 95 GLN A O 1
ATOM 1363 N N . GLY A 1 116 ? 24.56125 33.64851 34.29417 1.000 41.95257 96 GLY A N 1
ATOM 1364 C CA . GLY A 1 116 ? 25.95763 33.89181 34.00370 1.000 46.71655 96 GLY A CA 1
ATOM 1365 C C . GLY A 1 116 ? 26.69356 34.79782 34.96648 1.000 51.89757 96 GLY A C 1
ATOM 1366 O O . GLY A 1 116 ? 27.75851 35.30131 34.61813 1.000 48.01914 96 GLY A O 1
ATOM 1370 N N . SER A 1 117 ? 26.18793 35.02931 36.17235 1.000 45.53401 97 SER A N 1
ATOM 1371 C CA . SER A 1 117 ? 26.99072 35.90446 37.02258 1.000 48.90132 97 SER A CA 1
ATOM 1372 C C . SER A 1 117 ? 27.99954 35.10260 37.85157 1.000 45.84882 97 SER A C 1
ATOM 1373 O O . SER A 1 117 ? 27.84617 33.89724 38.08938 1.000 42.35188 97 SER A O 1
ATOM 1381 N N . SER A 1 118 ? 29.06977 35.77875 38.26596 1.000 42.32623 98 SER A N 1
ATOM 1382 C CA . SER A 1 118 ? 30.10944 35.15106 39.06710 1.000 43.28062 98 SER A CA 1
ATOM 1383 C C . SER A 1 118 ? 29.88199 35.48505 40.53549 1.000 42.06849 98 SER A C 1
ATOM 1384 O O . SER A 1 118 ? 29.94043 36.66268 40.91204 1.000 40.37456 98 SER A O 1
ATOM 1392 N N . LEU A 1 119 ? 29.65577 34.45136 41.36360 1.000 46.36996 99 LEU A N 1
ATOM 1393 C CA . LEU A 1 119 ? 29.47352 34.61501 42.80818 1.000 44.54237 99 LEU A CA 1
ATOM 1394 C C . LEU A 1 119 ? 30.43982 33.73531 43.58323 1.000 49.43535 99 LEU A C 1
ATOM 1395 O O . LEU A 1 119 ? 30.04141 33.02522 44.51954 1.000 44.56171 99 LEU A O 1
ATOM 1411 N N . LEU A 1 120 ? 31.70586 33.72579 43.15701 1.000 49.97930 100 LEU A N 1
ATOM 1412 C CA . LEU A 1 120 ? 32.71742 32.92045 43.82229 1.000 51.87835 100 LEU A CA 1
ATOM 1413 C C . LEU A 1 120 ? 32.84082 33.32590 45.28740 1.000 49.79841 100 LEU A C 1
ATOM 1414 O O . LEU A 1 120 ? 32.84288 34.51386 45.61910 1.000 46.26983 100 LEU A O 1
ATOM 1430 N N . ASN A 1 121 ? 32.98111 32.31539 46.15098 1.000 47.27644 101 ASN A N 1
ATOM 1431 C CA . ASN A 1 121 ? 33.18717 32.48514 47.60308 1.000 49.44335 101 ASN A CA 1
ATOM 1432 C C . ASN A 1 121 ? 32.21544 33.47436 48.23292 1.000 46.09941 101 ASN A C 1
ATOM 1433 O O . ASN A 1 121 ? 32.56121 34.16472 49.17962 1.000 54.65295 101 ASN A O 1
ATOM 1444 N N . ALA A 1 122 ? 30.98183 33.52128 47.73092 1.000 38.60360 102 ALA A N 1
ATOM 1445 C CA . ALA A 1 122 ? 29.98577 34.43943 48.24412 1.000 42.86170 102 ALA A CA 1
ATOM 1446 C C . ALA A 1 122 ? 29.30879 33.88596 49.49552 1.000 51.21094 102 ALA A C 1
ATOM 1447 O O . ALA A 1 122 ? 29.08178 32.67566 49.63503 1.000 45.92749 102 ALA A O 1
ATOM 1454 N N . ASP A 1 123 ? 28.92601 34.79389 50.37929 1.000 45.13060 103 ASP A N 1
ATOM 1455 C CA . ASP A 1 123 ? 28.13845 34.44185 51.54802 1.000 44.60427 103 ASP A CA 1
ATOM 1456 C C . ASP A 1 123 ? 26.66030 34.51745 51.19512 1.000 38.62013 103 ASP A C 1
ATOM 1457 O O . ASP A 1 123 ? 26.09380 35.61442 51.12963 1.000 47.61217 103 ASP A O 1
ATOM 1466 N N . LEU A 1 124 ? 26.01986 33.34947 51.04043 1.000 35.62583 104 LEU A N 1
ATOM 1467 C CA . LEU A 1 124 ? 24.61907 33.26524 50.64233 1.000 40.43866 104 LEU A CA 1
ATOM 1468 C C . LEU A 1 124 ? 23.75459 32.56979 51.70140 1.000 42.32679 104 LEU A C 1
ATOM 1469 O O . LEU A 1 124 ? 22.70329 32.00958 51.37968 1.000 33.63491 104 LEU A O 1
ATOM 1485 N N . ILE A 1 125 ? 24.19749 32.58089 52.96258 1.000 35.43003 105 ILE A N 1
ATOM 1486 C CA . ILE A 1 125 ? 23.47708 31.87982 54.01041 1.000 38.30660 105 ILE A CA 1
ATOM 1487 C C . ILE A 1 125 ? 22.07262 32.42738 54.08961 1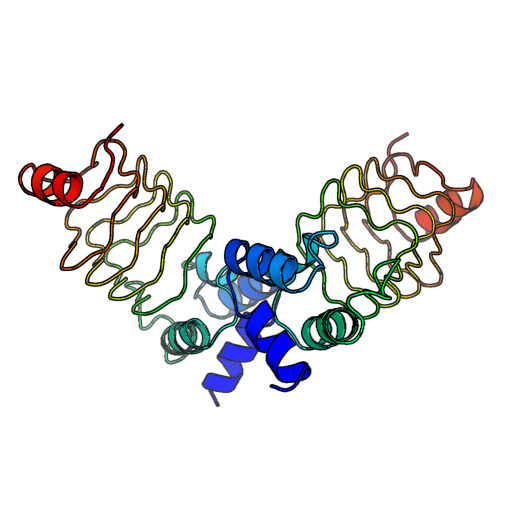.000 39.39828 105 ILE A C 1
ATOM 1488 O O . ILE A 1 125 ? 21.86170 33.64483 54.16305 1.000 42.86918 105 ILE A O 1
ATOM 1504 N N . PHE A 1 126 ? 21.09510 31.53171 54.08510 1.000 37.09329 106 PHE A N 1
ATOM 1505 C CA . PHE A 1 126 ? 19.69637 31.92097 54.20169 1.000 49.08095 106 PHE A CA 1
ATOM 1506 C C . PHE A 1 126 ? 19.26002 32.76248 52.99611 1.000 42.71981 106 PHE A C 1
ATOM 1507 O O . PHE A 1 126 ? 18.37456 33.57915 53.10636 1.000 38.89849 106 PHE A O 1
ATOM 1524 N N . VAL A 1 127 ? 19.92249 32.66063 51.86121 1.000 46.54934 107 VAL A N 1
ATOM 1525 C CA . VAL A 1 127 ? 19.45126 33.41489 50.71210 1.000 45.70962 107 VAL A CA 1
ATOM 1526 C C . VAL A 1 127 ? 18.27094 32.67414 50.11585 1.000 42.77943 107 VAL A C 1
ATOM 1527 O O . VAL A 1 127 ? 18.32186 31.46253 49.86095 1.000 41.41634 107 VAL A O 1
ATOM 1540 N N . ASN A 1 128 ? 17.18691 33.39589 49.94908 1.000 43.04101 108 ASN A N 1
ATOM 1541 C CA . ASN A 1 128 ? 16.03841 32.88773 49.23277 1.000 40.94644 108 ASN A CA 1
ATOM 1542 C C . ASN A 1 128 ? 16.27418 33.02446 47.73088 1.000 40.01190 108 ASN A C 1
ATOM 1543 O O . ASN A 1 128 ? 16.34201 34.14563 47.20911 1.000 36.80063 108 ASN A O 1
ATOM 1554 N N . PHE A 1 129 ? 16.38608 31.89263 47.03592 1.000 40.60759 109 PHE A N 1
ATOM 1555 C CA . PHE A 1 129 ? 16.50164 31.89508 45.58236 1.000 44.72611 109 PHE A CA 1
ATOM 1556 C C . PHE A 1 129 ? 15.18745 31.51926 44.89836 1.000 48.82441 109 PHE A C 1
ATOM 1557 O O . PHE A 1 129 ? 15.21290 31.06108 43.74475 1.000 47.22768 109 PHE A O 1
ATOM 1574 N N . THR A 1 130 ? 14.04768 31.72182 45.56719 1.000 42.53738 110 THR A N 1
ATOM 1575 C CA . THR A 1 130 ? 12.80907 31.22193 45.01445 1.000 47.50032 110 THR A CA 1
ATOM 1576 C C . THR A 1 130 ? 12.54874 31.85345 43.65190 1.000 47.86863 110 THR A C 1
ATOM 1577 O O . THR A 1 130 ? 12.54232 33.08577 43.50609 1.000 39.39690 110 THR A O 1
ATOM 1588 N N . LYS A 1 131 ? 12.32165 30.99922 42.66607 1.000 46.84352 111 LYS A N 1
ATOM 1589 C CA . LYS A 1 131 ? 11.90488 31.37540 41.31750 1.000 54.48624 111 LYS A CA 1
ATOM 1590 C C . LYS A 1 131 ? 12.95337 32.20854 40.61342 1.000 45.03552 111 LYS A C 1
ATOM 1591 O O . LYS A 1 131 ? 12.65979 32.83085 39.59857 1.000 46.57037 111 LYS A O 1
ATOM 1610 N N . ALA A 1 132 ? 14.16100 32.25159 41.14478 1.000 47.69587 112 ALA A N 1
ATOM 1611 C CA . ALA A 1 132 ? 15.23296 33.00583 40.54346 1.000 47.85760 112 ALA A CA 1
ATOM 1612 C C . ALA A 1 132 ? 15.81854 32.22986 39.37915 1.000 45.02732 112 ALA A C 1
ATOM 1613 O O . ALA A 1 132 ? 15.66663 31.00989 39.25252 1.000 44.33966 112 ALA A O 1
ATOM 1620 N N . ASP A 1 133 ? 16.54274 32.94688 38.54557 1.000 45.31025 113 ASP A N 1
ATOM 1621 C CA . ASP A 1 133 ? 17.21416 32.35187 37.40693 1.000 48.00420 113 ASP A CA 1
ATOM 1622 C C . ASP A 1 133 ? 18.71669 32.32808 37.66848 1.000 40.98207 113 ASP A C 1
ATOM 1623 O O . ASP A 1 133 ? 19.37856 33.35822 37.54939 1.000 47.16014 113 ASP A O 1
ATOM 1632 N N . LEU A 1 134 ? 19.26144 31.14233 37.95474 1.000 39.94153 114 LEU A N 1
ATOM 1633 C CA . LEU A 1 134 ? 20.70271 30.97692 38.15080 1.000 48.74935 114 LEU A CA 1
ATOM 1634 C C . LEU A 1 134 ? 21.37462 30.18399 37.03038 1.000 47.92449 114 LEU A C 1
ATOM 1635 O O . LEU A 1 134 ? 22.50097 29.69996 37.20418 1.000 49.59808 114 LEU A O 1
ATOM 1651 N N . ARG A 1 135 ? 20.73559 30.05514 35.87237 1.000 48.38633 115 ARG A N 1
ATOM 1652 C CA . ARG A 1 135 ? 21.37816 29.36634 34.75354 1.000 52.23468 115 ARG A CA 1
ATOM 1653 C C . ARG A 1 135 ? 22.73681 29.96827 34.48274 1.000 40.77567 115 ARG A C 1
ATOM 1654 O O . ARG A 1 135 ? 22.87204 31.19240 34.38821 1.000 49.34968 115 ARG A O 1
ATOM 1675 N N . LYS A 1 136 ? 23.76136 29.10571 34.41733 1.000 46.05254 116 LYS A N 1
ATOM 1676 C CA . LYS A 1 136 ? 25.13912 29.42403 34.05728 1.000 49.36687 116 LYS A CA 1
ATOM 1677 C C . LYS A 1 136 ? 25.87649 30.32188 35.06314 1.000 53.15140 116 LYS A C 1
ATOM 1678 O O . LYS A 1 136 ? 27.06042 30.67907 34.82894 1.000 45.87569 116 LYS A O 1
ATOM 1697 N N . ALA A 1 137 ? 25.26434 30.67275 36.17583 1.000 47.67558 117 ALA A N 1
ATOM 1698 C CA . ALA A 1 137 ? 25.99768 31.38525 37.22300 1.000 43.07983 117 ALA A CA 1
ATOM 1699 C C . ALA A 1 137 ? 27.07744 30.47965 37.80505 1.000 44.31577 117 ALA A C 1
ATOM 1700 O O . ALA A 1 137 ? 27.05995 29.26055 37.62925 1.000 46.39950 117 ALA A O 1
ATOM 1707 N N . ASP A 1 138 ? 28.05191 31.10248 38.46821 1.000 39.62003 118 ASP A N 1
ATOM 1708 C CA . ASP A 1 138 ? 29.21797 30.42569 39.04550 1.000 44.41712 118 ASP A CA 1
ATOM 1709 C C . ASP A 1 138 ? 29.22220 30.73755 40.54624 1.000 44.20374 118 ASP A C 1
ATOM 1710 O O . ASP A 1 138 ? 29.56212 31.85355 40.95126 1.000 35.64134 118 ASP A O 1
ATOM 1719 N N . LEU A 1 139 ? 28.79905 29.75244 41.34928 1.000 41.06906 119 LEU A N 1
ATOM 1720 C CA . LEU A 1 139 ? 28.68289 29.86043 42.79600 1.000 46.16498 119 LEU A CA 1
ATOM 1721 C C . LEU A 1 139 ? 29.67480 28.94665 43.47733 1.000 51.89424 119 LEU A C 1
ATOM 1722 O O . LEU A 1 139 ? 29.44195 28.54978 44.62420 1.000 39.52717 119 LEU A O 1
ATOM 1738 N N . ARG A 1 140 ? 30.75456 28.57681 42.77779 1.000 42.68261 120 ARG A N 1
ATOM 1739 C CA . ARG A 1 140 ? 31.80045 27.76842 43.37868 1.000 48.19723 120 ARG A CA 1
ATOM 1740 C C . ARG A 1 140 ? 32.28347 28.44056 44.65471 1.000 45.96225 120 ARG A C 1
ATOM 1741 O O . ARG A 1 140 ? 32.55617 29.64781 44.66921 1.000 46.89777 120 ARG A O 1
ATOM 1762 N N . GLY A 1 141 ? 32.37556 27.65229 45.73317 1.000 55.45749 121 GLY A N 1
ATOM 1763 C CA . GLY A 1 141 ? 32.89236 28.15069 47.00051 1.000 46.00188 121 GLY A CA 1
ATOM 1764 C C . GLY A 1 141 ? 31.94599 29.01730 47.80804 1.000 50.53534 121 GLY A C 1
ATOM 1765 O O . GLY A 1 141 ? 32.35277 29.56727 48.84115 1.000 50.13882 121 GLY A O 1
ATOM 1769 N N . ALA A 1 142 ? 30.70944 29.17227 47.35689 1.000 43.60017 122 ALA A N 1
ATOM 1770 C CA . ALA A 1 142 ? 29.77408 30.03005 48.03985 1.000 45.02796 122 ALA A CA 1
ATOM 1771 C C . ALA A 1 142 ? 29.15389 29.23432 49.16579 1.000 47.53792 122 ALA A C 1
ATOM 1772 O O . ALA A 1 142 ? 28.95653 28.01671 49.05987 1.000 49.64471 122 ALA A O 1
ATOM 1779 N N . THR A 1 143 ? 28.85925 29.92343 50.25512 1.000 41.61034 123 THR A N 1
ATOM 1780 C CA . THR A 1 143 ? 28.29658 29.28955 51.44643 1.000 44.53111 123 THR A CA 1
ATOM 1781 C C . THR A 1 143 ? 26.76751 29.32500 51.35907 1.000 36.34851 123 THR A C 1
ATOM 1782 O O . THR A 1 143 ? 26.15645 30.40438 51.24582 1.000 35.54033 123 THR A O 1
ATOM 1793 N N . LEU A 1 144 ? 26.15929 28.14721 51.42285 1.000 37.72948 124 LEU A N 1
ATOM 1794 C CA . LEU A 1 144 ? 24.75790 27.98329 51.07346 1.000 36.66006 124 LEU A CA 1
ATOM 1795 C C . LEU A 1 144 ? 23.82741 27.52901 52.20061 1.000 43.01853 124 LEU A C 1
ATOM 1796 O O . LEU A 1 144 ? 22.67342 27.14507 51.93809 1.000 38.88476 124 LEU A O 1
ATOM 1812 N N . ASN A 1 145 ? 24.26849 27.60457 53.44774 1.000 45.59983 125 ASN A N 1
ATOM 1813 C CA . ASN A 1 145 ? 23.43857 27.14352 54.54633 1.000 40.33225 125 ASN A CA 1
ATOM 1814 C C . ASN A 1 145 ? 22.10225 27.86924 54.57040 1.000 45.10180 125 ASN A C 1
ATOM 1815 O O . ASN A 1 145 ? 22.04686 29.09794 54.52763 1.000 48.69110 125 ASN A O 1
ATOM 1826 N N . GLY A 1 146 ? 21.02825 27.09879 54.69698 1.000 36.86253 126 GLY A N 1
ATOM 1827 C CA . GLY A 1 146 ? 19.70303 27.66843 54.81947 1.000 46.29212 126 GLY A CA 1
ATOM 1828 C C . GLY A 1 146 ? 19.12604 28.25091 53.55119 1.000 43.43667 126 GLY A C 1
ATOM 1829 O O . GLY A 1 146 ? 18.11351 28.93639 53.62473 1.000 46.82145 126 GLY A O 1
ATOM 1833 N N . THR A 1 147 ? 19.75201 27.99762 52.40437 1.000 43.25777 127 THR A N 1
ATOM 1834 C CA . THR A 1 147 ? 19.25199 28.55913 51.16538 1.000 40.93920 127 THR A CA 1
ATOM 1835 C C . THR A 1 147 ? 17.97753 27.86023 50.74802 1.000 41.93824 127 THR A C 1
ATOM 1836 O O . THR A 1 147 ? 17.78855 26.66623 50.97376 1.000 45.23924 127 THR A O 1
ATOM 1847 N N . VAL A 1 148 ? 17.13662 28.59819 50.04105 1.000 43.96882 128 VAL A N 1
ATOM 1848 C CA . VAL A 1 148 ? 15.88028 28.06355 49.51928 1.000 42.65777 128 VAL A CA 1
ATOM 1849 C C . VAL A 1 148 ? 15.89716 28.15493 47.98694 1.000 51.08407 128 VAL A C 1
ATOM 1850 O O . VAL A 1 148 ? 16.19795 29.21981 47.42156 1.000 38.51117 128 VAL A O 1
ATOM 1863 N N . TRP A 1 149 ? 15.56403 27.03530 47.33949 1.000 49.47896 129 TRP A N 1
ATOM 1864 C CA . TRP A 1 149 ? 15.75798 26.81041 45.91886 1.000 40.85305 129 TRP A CA 1
ATOM 1865 C C . TRP A 1 149 ? 14.44922 26.42125 45.23447 1.000 42.70267 129 TRP A C 1
ATOM 1866 O O . TRP A 1 149 ? 14.44206 25.62403 44.30832 1.000 41.87656 129 TRP A O 1
ATOM 1887 N N . LEU A 1 150 ? 13.34468 26.94513 45.70834 1.000 46.93931 130 LEU A N 1
ATOM 1888 C CA . LEU A 1 150 ? 12.04271 26.55616 45.19162 1.000 49.61649 130 LEU A CA 1
ATOM 1889 C C . LEU A 1 150 ? 11.86447 27.12067 43.79339 1.000 47.64038 130 LEU A C 1
ATOM 1890 O O . LEU A 1 150 ? 11.96845 28.33391 43.60135 1.000 46.03350 130 LEU A O 1
ATOM 1906 N N . ASP A 1 151 ? 11.59876 26.24028 42.82670 1.000 55.34504 131 ASP A N 1
ATOM 1907 C CA . ASP A 1 151 ? 11.34174 26.60295 41.42211 1.000 54.96835 131 ASP A CA 1
ATOM 1908 C C . ASP A 1 151 ? 12.53219 27.30037 40.78356 1.000 53.25377 131 ASP A C 1
ATOM 1909 O O . ASP A 1 151 ? 12.38707 27.94476 39.75929 1.000 52.16409 131 ASP A O 1
ATOM 1918 N N . THR A 1 152 ? 13.71330 27.16880 41.37326 1.000 47.80017 132 THR A N 1
ATOM 1919 C CA . THR A 1 152 ? 14.88280 27.92755 40.93164 1.000 49.91944 132 THR A CA 1
ATOM 1920 C C . THR A 1 152 ? 15.50811 27.28826 39.70350 1.000 49.24062 132 THR A C 1
ATOM 1921 O O . THR A 1 152 ? 15.66663 26.06857 39.62791 1.000 45.62284 132 THR A O 1
ATOM 1932 N N . LEU A 1 153 ? 15.88766 28.11886 38.74657 1.000 51.63854 133 LEU A N 1
ATOM 1933 C CA . LEU A 1 153 ? 16.49961 27.63256 37.50454 1.000 51.61705 133 LEU A CA 1
ATOM 1934 C C . LEU A 1 153 ? 17.98796 27.51107 37.75193 1.000 49.57809 133 LEU A C 1
ATOM 1935 O O . LEU A 1 153 ? 18.67319 28.51560 38.01228 1.000 49.71164 133 LE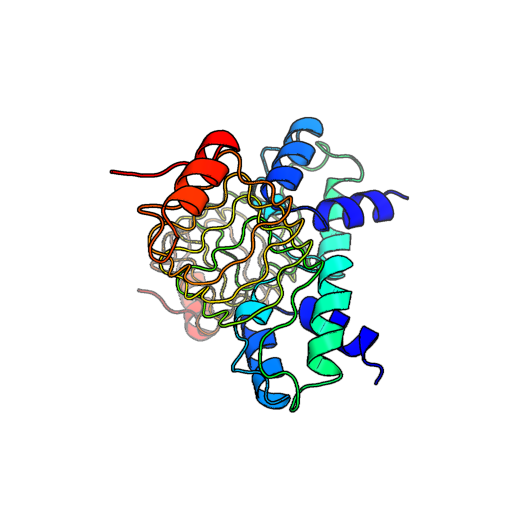U A O 1
ATOM 1951 N N . VAL A 1 154 ? 18.49300 26.27305 37.71716 1.000 51.02311 134 VAL A N 1
ATOM 1952 C CA . VAL A 1 154 ? 19.90513 26.05938 37.99260 1.000 54.81281 134 VAL A CA 1
ATOM 1953 C C . VAL A 1 154 ? 20.61946 25.25463 36.91788 1.000 49.63084 134 VAL A C 1
ATOM 1954 O O . VAL A 1 154 ? 21.70504 24.72743 37.17511 1.000 42.28603 134 VAL A O 1
ATOM 1967 N N . ASP A 1 155 ? 20.03834 25.13522 35.71479 1.000 56.30677 135 ASP A N 1
ATOM 1968 C CA . ASP A 1 155 ? 20.71680 24.34759 34.68283 1.000 53.54812 135 ASP A CA 1
ATOM 1969 C C . ASP A 1 155 ? 22.04386 24.99548 34.38468 1.000 39.58768 135 ASP A C 1
ATOM 1970 O O . ASP A 1 155 ? 22.08332 26.17972 34.04764 1.000 42.05699 135 ASP A O 1
ATOM 1979 N N . GLU A 1 156 ? 23.12594 24.23791 34.55636 1.000 45.10611 136 GLU A N 1
ATOM 1980 C CA . GLU A 1 156 ? 24.52314 24.65886 34.40276 1.000 48.35121 136 GLU A CA 1
ATOM 1981 C C . GLU A 1 156 ? 24.99650 25.65620 35.45247 1.000 51.47872 136 GLU A C 1
ATOM 1982 O O . GLU A 1 156 ? 26.09330 26.20945 35.31274 1.000 49.43921 136 GLU A O 1
ATOM 1994 N N . CYS A 1 157 ? 24.23836 25.86638 36.52415 1.000 53.92160 137 CYS A N 1
ATOM 1995 C CA . CYS A 1 157 ? 24.78087 26.60121 37.66641 1.000 49.18154 137 CYS A CA 1
ATOM 1996 C C . CYS A 1 157 ? 25.90984 25.79478 38.30359 1.000 47.48004 137 CYS A C 1
ATOM 1997 O O . CYS A 1 157 ? 25.72260 24.62179 38.63464 1.000 48.84131 137 CYS A O 1
ATOM 2005 N N . GLN A 1 158 ? 27.09265 26.39470 38.44855 1.000 44.38880 138 GLN A N 1
ATOM 2006 C CA . GLN A 1 158 ? 28.19182 25.71242 39.10778 1.000 49.95617 138 GLN A CA 1
ATOM 2007 C C . GLN A 1 158 ? 28.06010 25.91244 40.63087 1.000 49.69810 138 GLN A C 1
ATOM 2008 O O . GLN A 1 158 ? 28.07108 27.04825 41.11676 1.000 40.00613 138 GLN A O 1
ATOM 2022 N N . LEU A 1 159 ? 27.95290 24.82327 41.38355 1.000 45.97338 139 LEU A N 1
ATOM 2023 C CA . LEU A 1 159 ? 27.81204 24.91439 42.83995 1.000 52.12827 139 LEU A CA 1
ATOM 2024 C C . LEU A 1 159 ? 29.05126 24.46974 43.61769 1.000 48.54425 139 LEU A C 1
ATOM 2025 O O . LEU A 1 159 ? 29.08392 24.63157 44.85744 1.000 50.60666 139 LEU A O 1
ATOM 2041 N N . GLY A 1 160 ? 30.08221 23.97582 42.94531 1.000 49.08326 140 GLY A N 1
ATOM 2042 C CA . GLY A 1 160 ? 31.31818 23.58300 43.59294 1.000 42.75555 140 GLY A CA 1
ATOM 2043 C C . GLY A 1 160 ? 31.14986 22.30397 44.38994 1.000 57.55961 140 GLY A C 1
ATOM 2044 O O . GLY A 1 160 ? 31.04198 21.22507 43.79722 1.000 51.48878 140 GLY A O 1
ATOM 2048 N N . ILE A 1 161 ? 31.13729 22.41029 45.73091 1.000 61.62326 141 ILE A N 1
ATOM 2049 C CA . ILE A 1 161 ? 30.85581 21.28024 46.61300 1.000 54.56325 141 ILE A CA 1
ATOM 2050 C C . ILE A 1 161 ? 29.50381 21.38786 47.29465 1.000 58.65103 141 ILE A C 1
ATOM 2051 O O . ILE A 1 161 ? 29.18074 20.53925 48.13777 1.000 62.76064 141 ILE A O 1
ATOM 2067 N N . GLY A 1 162 ? 28.70591 22.39705 46.97718 1.000 47.00840 142 GLY A N 1
ATOM 2068 C CA . GLY A 1 162 ? 27.45035 22.56079 47.69133 1.000 57.79189 142 GLY A CA 1
ATOM 2069 C C . GLY A 1 162 ? 27.66732 22.91476 49.15006 1.000 53.81619 142 GLY A C 1
ATOM 2070 O O . GLY A 1 162 ? 26.93158 22.44661 50.01829 1.000 51.26375 142 GLY A O 1
ATOM 2074 N N . ASN A 1 163 ? 28.68581 23.71944 49.42770 1.000 49.94268 143 ASN A N 1
ATOM 2075 C CA . ASN A 1 163 ? 29.03925 24.21095 50.74955 1.000 55.39122 143 ASN A CA 1
ATOM 2076 C C . ASN A 1 163 ? 27.85638 24.64742 51.58773 1.000 51.87551 143 ASN A C 1
ATOM 2077 O O . ASN A 1 163 ? 27.34945 25.77594 51.43633 1.000 48.59390 143 ASN A O 1
ATOM 2088 N N . GLY A 1 164 ? 27.44030 23.79023 52.50667 1.000 55.54307 144 GLY A N 1
ATOM 2089 C CA . GLY A 1 164 ? 26.33511 24.09660 53.40316 1.000 54.01075 144 GLY A CA 1
ATOM 2090 C C . GLY A 1 164 ? 25.02081 23.49774 52.98011 1.000 46.77336 144 GLY A C 1
ATOM 2091 O O . GLY A 1 164 ? 23.98111 23.79201 53.60362 1.000 45.57258 144 GLY A O 1
ATOM 2095 N N . LEU A 1 165 ? 25.02719 22.68632 51.92947 1.000 51.37693 145 LEU A N 1
ATOM 2096 C CA . LEU A 1 165 ? 23.81323 22.05420 51.43713 1.000 58.22393 145 LEU A CA 1
ATOM 2097 C C . LEU A 1 165 ? 23.65926 20.68467 52.07996 1.000 55.34372 145 LEU A C 1
ATOM 2098 O O . LEU A 1 165 ? 24.64809 19.99420 52.35135 1.000 60.10254 145 LEU A O 1
ATOM 2114 N N . THR A 1 166 ? 22.40444 20.28620 52.27864 1.000 52.43068 146 THR A N 1
ATOM 2115 C CA . THR A 1 166 ? 22.08136 18.97433 52.81408 1.000 64.31805 146 THR A CA 1
ATOM 2116 C C . THR A 1 166 ? 22.66829 17.81759 52.00636 1.000 77.12207 146 THR A C 1
ATOM 2117 O O . THR A 1 166 ? 23.79773 17.88049 51.50259 1.000 77.40033 146 THR A O 1
ATOM 2128 N N . LYS A 1 167 ? 21.89287 16.74314 51.88909 1.000 81.45137 147 LYS A N 1
ATOM 2129 C CA . LYS A 1 167 ? 22.02419 15.80060 50.78265 1.000 83.75948 147 LYS A CA 1
ATOM 2130 C C . LYS A 1 167 ? 20.79764 15.84360 49.88328 1.000 82.21580 147 LYS A C 1
ATOM 2131 O O . LYS A 1 167 ? 20.92369 15.96808 48.66661 1.000 82.53800 147 LYS A O 1
ATOM 2150 N N . GLN A 1 168 ? 19.59698 15.78917 50.46225 1.000 86.23490 148 GLN A N 1
ATOM 2151 C CA . GLN A 1 168 ? 18.37569 15.98147 49.69432 1.000 87.86701 148 GLN A CA 1
ATOM 2152 C C . GLN A 1 168 ? 18.43021 17.23779 48.83031 1.000 85.67433 148 GLN A C 1
ATOM 2153 O O . GLN A 1 168 ? 17.63826 17.36771 47.89084 1.000 87.06051 148 GLN A O 1
ATOM 2167 N N . GLN A 1 169 ? 19.32775 18.17438 49.13856 1.000 78.56151 149 GLN A N 1
ATOM 2168 C CA . GLN A 1 169 ? 19.49778 19.38322 48.34176 1.000 71.76624 149 GLN A CA 1
ATOM 2169 C C . GLN A 1 169 ? 20.50079 19.15463 47.21875 1.000 63.47230 149 GLN A C 1
ATOM 2170 O O . GLN A 1 169 ? 20.19979 19.43020 46.05740 1.000 68.66096 149 GLN A O 1
ATOM 2184 N N . ARG A 1 170 ? 21.68962 18.64194 47.54428 1.000 54.46522 150 ARG A N 1
ATOM 2185 C CA . ARG A 1 170 ? 22.65373 18.25568 46.53160 1.000 62.41906 150 ARG A CA 1
ATOM 2186 C C . ARG A 1 170 ? 22.04869 17.24637 45.55626 1.000 68.77123 150 ARG A C 1
ATOM 2187 O O . ARG A 1 170 ? 22.48361 17.16291 44.40121 1.000 61.11253 150 ARG A O 1
ATOM 2208 N N . LYS A 1 171 ? 21.08266 16.44527 46.02704 1.000 79.57395 151 LYS A N 1
ATOM 2209 C CA . LYS A 1 171 ? 20.23763 15.59993 45.19545 1.000 75.71720 151 LYS A CA 1
ATOM 2210 C C . LYS A 1 171 ? 19.41433 16.48788 44.27619 1.000 58.40177 151 LYS A C 1
ATOM 2211 O O . LYS A 1 171 ? 19.76084 16.66728 43.11220 1.000 59.96924 151 LYS A O 1
ATOM 2230 N N . ASP A 1 172 ? 18.33636 17.06199 44.81501 1.000 61.28646 152 ASP A N 1
ATOM 2231 C CA . ASP A 1 172 ? 17.39625 17.82959 44.01686 1.000 67.20716 152 ASP A CA 1
ATOM 2232 C C . ASP A 1 172 ? 18.07212 18.70246 42.96508 1.000 65.21451 152 ASP A C 1
ATOM 2233 O O . ASP A 1 172 ? 17.66911 18.71585 41.79572 1.000 61.54091 152 ASP A O 1
ATOM 2242 N N . LEU A 1 173 ? 19.11447 19.42735 43.35541 1.000 59.21182 153 LEU A N 1
ATOM 2243 C CA . LEU A 1 173 ? 19.65740 20.44571 42.46780 1.000 61.08786 153 LEU A CA 1
ATOM 2244 C C . LEU A 1 173 ? 20.41686 19.82909 41.30543 1.000 58.96608 153 LEU A C 1
ATOM 2245 O O . LEU A 1 173 ? 20.34509 20.33040 40.17295 1.000 53.67695 153 LEU A O 1
ATOM 2261 N N . GLN A 1 174 ? 21.19599 18.78256 41.58220 1.000 61.23902 154 GLN A N 1
ATOM 2262 C CA . GLN A 1 174 ? 21.97318 18.11503 40.54968 1.000 61.80098 154 GLN A CA 1
ATOM 2263 C C . GLN A 1 174 ? 21.06122 17.51079 39.49283 1.000 64.20039 154 GLN A C 1
ATOM 2264 O O . GLN A 1 174 ? 21.43892 17.42375 38.31651 1.000 60.59413 154 GLN A O 1
ATOM 2278 N N . LEU A 1 175 ? 19.90472 17.00709 39.92826 1.000 59.52550 155 LEU A N 1
ATOM 2279 C CA . LEU A 1 175 ? 18.87697 16.49525 39.03804 1.000 55.51141 155 LEU A CA 1
ATOM 2280 C C . LEU A 1 175 ? 18.38026 17.58293 38.10448 1.000 63.68523 155 LEU A C 1
ATOM 2281 O O . LEU A 1 175 ? 18.20998 17.34619 36.89830 1.000 65.06493 155 LEU A O 1
ATOM 2297 N N . ARG A 1 176 ? 18.16583 18.78682 38.64044 1.000 56.64812 156 ARG A N 1
ATOM 2298 C CA . ARG A 1 176 ? 17.68850 19.94891 37.90672 1.000 51.89576 156 ARG A CA 1
ATOM 2299 C C . ARG A 1 176 ? 18.78236 20.67842 37.11090 1.000 48.78313 156 ARG A C 1
ATOM 2300 O O . ARG A 1 176 ? 18.54808 21.81451 36.68338 1.000 44.71804 156 ARG A O 1
ATOM 2321 N N . GLY A 1 177 ? 19.95576 20.08619 36.89435 1.000 48.18207 157 GLY A N 1
ATOM 2322 C CA . GLY A 1 177 ? 20.97222 20.66982 36.04672 1.000 45.66255 157 GLY A CA 1
ATOM 2323 C C . GLY A 1 177 ? 22.21250 21.20429 36.73022 1.000 53.97733 157 GLY A C 1
ATOM 2324 O O . GLY A 1 177 ? 23.22900 21.43648 36.04795 1.000 44.33393 157 GLY A O 1
ATOM 2328 N N . ALA A 1 178 ? 22.17818 21.43822 38.04230 1.000 52.66567 158 ALA A N 1
ATOM 2329 C CA . ALA A 1 178 ? 23.34749 21.98732 38.72547 1.000 48.48372 158 ALA A CA 1
ATOM 2330 C C . ALA A 1 178 ? 24.56177 21.07486 38.58405 1.000 47.84786 158 ALA A C 1
ATOM 2331 O O . ALA A 1 178 ? 24.44317 19.85933 38.45118 1.000 52.43493 158 ALA A O 1
ATOM 2338 N N . GLU A 1 179 ? 25.75597 21.66790 38.65128 1.000 45.52052 159 GLU A N 1
ATOM 2339 C CA . GLU A 1 179 ? 27.01057 20.93401 38.44516 1.000 58.66829 159 GLU A CA 1
ATOM 2340 C C . GLU A 1 179 ? 27.90136 21.05354 39.67751 1.000 55.90080 159 GLU A C 1
ATOM 2341 O O . GLU A 1 179 ? 28.13805 22.17190 40.15733 1.000 50.70027 159 GLU A O 1
ATOM 2353 N N . PHE A 1 180 ? 28.47206 19.92202 40.11254 1.000 51.65574 160 PHE A N 1
ATOM 2354 C CA . PHE A 1 180 ? 29.16899 19.81089 41.39898 1.000 59.74451 160 PHE A CA 1
ATOM 2355 C C . PHE A 1 180 ? 30.61101 19.32924 41.20446 1.000 58.92521 160 PHE A C 1
ATOM 2356 O O . PHE A 1 180 ? 30.90609 18.14686 41.39507 1.000 66.86126 160 PHE A O 1
ATOM 2373 N N . ASN A 1 181 ? 31.50330 20.25110 40.83229 1.000 61.77548 161 ASN A N 1
ATOM 2374 C CA . ASN A 1 181 ? 32.95393 20.05998 40.98804 1.000 67.14251 161 ASN A CA 1
ATOM 2375 C C . ASN A 1 181 ? 33.44120 18.70870 40.48349 1.000 70.20479 161 ASN A C 1
ATOM 2376 O O . ASN A 1 181 ? 33.39047 17.70937 41.20669 1.000 70.01928 161 ASN A O 1
ATOM 2387 N N . GLN B 1 29 ? 10.73745 48.62999 15.88248 1.000 78.77303 9 GLN B N 1
ATOM 2388 C CA . GLN B 1 29 ? 10.03912 49.89615 15.68190 1.000 74.07193 9 GLN B CA 1
ATOM 2389 C C . GLN B 1 29 ? 10.64423 51.03848 16.48428 1.000 67.47082 9 GLN B C 1
ATOM 2390 O O . GLN B 1 29 ? 10.50373 51.08012 17.70712 1.000 63.42980 9 GLN B O 1
ATOM 2403 N N . ASP B 1 30 ? 11.32155 51.93063 15.75791 1.000 59.07763 10 ASP B N 1
ATOM 2404 C CA . ASP B 1 30 ? 11.73686 53.25550 16.19744 1.000 56.49646 10 ASP B CA 1
ATOM 2405 C C . ASP B 1 30 ? 13.15152 53.21002 16.76184 1.000 56.35658 10 ASP B C 1
ATOM 2406 O O . ASP B 1 30 ? 13.39522 52.54541 17.77489 1.000 56.78050 10 ASP B O 1
ATOM 2415 N N . ILE B 1 31 ? 14.07845 53.94998 16.14840 1.000 58.12831 11 ILE B N 1
ATOM 2416 C CA . ILE B 1 31 ? 15.48379 53.64400 16.37770 1.000 53.19585 11 ILE B CA 1
ATOM 2417 C C . ILE B 1 31 ? 15.96516 54.10876 17.73728 1.000 51.81681 11 ILE B C 1
ATOM 2418 O O . ILE B 1 31 ? 16.82957 53.45126 18.33862 1.000 57.14710 11 ILE B O 1
ATOM 2434 N N . ARG B 1 32 ? 15.44090 55.22080 18.26728 1.000 51.22828 12 ARG B N 1
ATOM 2435 C CA . ARG B 1 32 ? 15.71949 55.56013 19.66047 1.000 53.90488 12 ARG B CA 1
ATOM 2436 C C . ARG B 1 32 ? 15.23903 54.44852 20.57138 1.000 52.88599 12 ARG B C 1
ATOM 2437 O O . ARG B 1 32 ? 15.86120 54.15067 21.60119 1.000 59.03903 12 ARG B O 1
ATOM 2458 N N . SER B 1 33 ? 14.13292 53.81638 20.20464 1.000 47.76185 13 SER B N 1
ATOM 2459 C CA . SER B 1 33 ? 13.57800 52.76429 21.03251 1.000 50.31558 13 SER B CA 1
ATOM 2460 C C . SER B 1 33 ? 14.41944 51.51218 20.89543 1.000 50.09788 13 SER B C 1
ATOM 2461 O O . SER B 1 33 ? 14.76099 50.86040 21.89499 1.000 48.38143 13 SER B O 1
ATOM 2469 N N . GLN B 1 34 ? 14.75378 51.15836 19.65388 1.000 46.25197 14 GLN B N 1
ATOM 2470 C CA . GLN B 1 34 ? 15.71750 50.08808 19.42339 1.000 45.71685 14 GLN B CA 1
ATOM 2471 C C . GLN B 1 34 ? 16.99137 50.28428 20.23836 1.000 52.54960 14 GLN B C 1
ATOM 2472 O O . GLN B 1 34 ? 17.53506 49.32847 20.82123 1.000 50.57125 14 GLN B O 1
ATOM 2486 N N . SER B 1 35 ? 17.48548 51.51847 20.29793 1.000 53.26965 15 SER B N 1
ATOM 2487 C CA . SER B 1 35 ? 18.76440 51.77420 20.96191 1.000 48.33233 15 SER B CA 1
ATOM 2488 C C . SER B 1 35 ? 18.64209 51.60949 22.46391 1.000 50.60141 15 SER B C 1
ATOM 2489 O O . SER B 1 35 ? 19.54256 51.06441 23.12168 1.000 50.66994 15 SER B O 1
ATOM 2497 N N . ILE B 1 36 ? 17.54317 52.09461 23.03575 1.000 53.33591 16 ILE B N 1
ATOM 2498 C CA . ILE B 1 36 ? 17.34069 51.94105 24.46737 1.000 51.35109 16 ILE B CA 1
ATOM 2499 C C . ILE B 1 36 ? 17.12701 50.48016 24.81151 1.000 53.41915 16 ILE B C 1
ATOM 2500 O O . ILE B 1 36 ? 17.69084 49.96100 25.78711 1.000 50.52360 16 ILE B O 1
ATOM 2516 N N . HIS B 1 37 ? 16.31724 49.79079 24.01271 1.000 49.58200 17 HIS B N 1
ATOM 2517 C CA . HIS B 1 37 ? 16.06629 48.37906 24.26843 1.000 56.09181 17 HIS B CA 1
ATOM 2518 C C . HIS B 1 37 ? 17.37035 47.60372 24.28275 1.000 56.33962 17 HIS B C 1
ATOM 2519 O O . HIS B 1 37 ? 17.57882 46.74157 25.14950 1.000 54.67248 17 HIS B O 1
ATOM 2533 N N . PHE B 1 38 ? 18.29270 47.95763 23.38701 1.000 51.48247 18 PHE B N 1
ATOM 2534 C CA . PHE B 1 38 ? 19.56781 47.26361 23.30166 1.000 47.55244 18 PHE B CA 1
ATOM 2535 C C . PHE B 1 38 ? 20.41407 47.52181 24.52951 1.000 47.06597 18 PHE B C 1
ATOM 2536 O O . PHE B 1 38 ? 21.02566 46.59435 25.07648 1.000 42.97932 18 PHE B O 1
ATOM 2553 N N . LEU B 1 39 ? 20.50593 48.78446 24.95305 1.000 41.15339 19 LEU B N 1
ATOM 2554 C CA . LEU B 1 39 ? 21.38668 49.11007 26.07194 1.000 47.35820 19 LEU B CA 1
ATOM 2555 C C . LEU B 1 39 ? 20.83224 48.61197 27.41526 1.000 50.53892 19 LEU B C 1
ATOM 2556 O O . LEU B 1 39 ? 21.57702 48.57478 28.40686 1.000 46.34589 19 LEU B O 1
ATOM 2572 N N . GLU B 1 40 ? 19.53977 48.25881 27.46667 1.000 44.85305 20 GLU B N 1
ATOM 2573 C CA . GLU B 1 40 ? 18.89556 47.63057 28.61450 1.000 51.32138 20 GLU B CA 1
ATOM 2574 C C . GLU B 1 40 ? 19.22509 46.14444 28.71471 1.000 51.54419 20 GLU B C 1
ATOM 2575 O O . GLU B 1 40 ? 18.84011 45.50122 29.69329 1.000 48.27020 20 GLU B O 1
ATOM 2587 N N . GLN B 1 41 ? 19.96553 45.59405 27.75812 1.000 50.53714 21 GLN B N 1
ATOM 2588 C CA . GLN B 1 41 ? 20.26555 44.17252 27.74917 1.000 52.12586 21 GLN B CA 1
ATOM 2589 C C . GLN B 1 41 ? 21.62121 43.85418 28.36117 1.000 53.98186 21 GLN B C 1
ATOM 2590 O O . GLN B 1 41 ? 22.53456 44.68690 28.43492 1.000 42.76722 21 GLN B O 1
ATOM 2604 N N . SER B 1 42 ? 21.75624 42.60344 28.75489 1.000 56.33180 22 SER B N 1
ATOM 2605 C CA . SER B 1 42 ? 23.01621 42.13453 29.25790 1.000 45.14269 22 SER B CA 1
ATOM 2606 C C . SER B 1 42 ? 24.02144 42.08794 28.12370 1.000 52.47199 22 SER B C 1
ATOM 2607 O O . SER B 1 42 ? 23.65573 42.10593 26.94791 1.000 50.07249 22 SER B O 1
ATOM 2615 N N . PRO B 1 43 ? 25.30594 42.02295 28.45871 1.000 48.14963 23 PRO B N 1
ATOM 2616 C CA . PRO B 1 43 ? 26.33406 42.04158 27.42007 1.000 44.83387 23 PRO B CA 1
ATOM 2617 C C . PRO B 1 43 ? 26.19753 40.94125 26.38787 1.000 44.93049 23 PRO B C 1
ATOM 2618 O O . PRO B 1 43 ? 26.39672 41.20375 25.19201 1.000 43.21817 23 PRO B O 1
ATOM 2629 N N . SER B 1 44 ? 25.93590 39.70677 26.79276 1.000 47.04979 24 SER B N 1
ATOM 2630 C CA . SER B 1 44 ? 25.84942 38.63093 25.82169 1.000 49.46505 24 SER B CA 1
ATOM 2631 C C . SER B 1 44 ? 24.65246 38.83512 24.90907 1.000 48.93080 24 SER B C 1
ATOM 2632 O O . SER B 1 44 ? 24.67896 38.43686 23.75349 1.000 44.17266 24 SER B O 1
ATOM 2640 N N . GLU B 1 45 ? 23.58119 39.42188 25.43663 1.000 57.31266 25 GLU B N 1
ATOM 2641 C CA . GLU B 1 45 ? 22.41386 39.66827 24.60919 1.000 54.57508 25 GLU B CA 1
ATOM 2642 C C . GLU B 1 45 ? 22.66670 40.83096 23.66644 1.000 50.28112 25 GLU B C 1
ATOM 2643 O O . GLU B 1 45 ? 22.08550 40.87815 22.59048 1.000 49.40161 25 GLU B O 1
ATOM 2655 N N . ARG B 1 46 ? 23.54990 41.75005 24.04720 1.000 46.18639 26 ARG B N 1
ATOM 2656 C CA . ARG B 1 46 ? 23.89914 42.83382 23.15879 1.000 46.58363 26 ARG B CA 1
ATOM 2657 C C . ARG B 1 46 ? 24.78504 42.32659 22.02500 1.000 45.23315 26 ARG B C 1
ATOM 2658 O O . ARG B 1 46 ? 24.61047 42.72298 20.87881 1.000 45.70581 26 ARG B O 1
ATOM 2679 N N . LEU B 1 47 ? 25.75939 41.47790 22.34754 1.000 43.42368 27 LEU B N 1
ATOM 2680 C CA . LEU B 1 47 ? 26.57643 40.85842 21.32520 1.000 47.06544 27 LEU B CA 1
ATOM 2681 C C . LEU B 1 47 ? 25.71279 40.11443 20.30359 1.000 48.83730 27 LEU B C 1
ATOM 2682 O O . LEU B 1 47 ? 26.00755 40.11925 19.104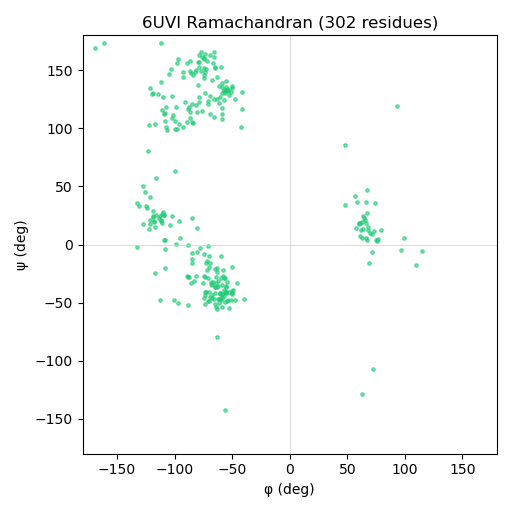28 1.000 47.78955 27 LEU B O 1
ATOM 2698 N N . GLN B 1 48 ? 24.63331 39.48948 20.75399 1.000 45.45474 28 GLN B N 1
ATOM 2699 C CA . GLN B 1 48 ? 23.76461 38.78978 19.80844 1.000 47.37614 28 GLN B CA 1
ATOM 2700 C C . GLN B 1 48 ? 23.01647 39.77806 18.92055 1.000 58.46320 28 GLN B C 1
ATOM 2701 O O . GLN B 1 48 ? 22.96823 39.62652 17.68676 1.000 51.90173 28 GLN B O 1
ATOM 2715 N N . ILE B 1 49 ? 22.41327 40.79494 19.53394 1.000 49.02878 29 ILE B N 1
ATOM 2716 C CA . ILE B 1 49 ? 21.74761 41.82835 18.76076 1.000 48.45705 29 ILE B CA 1
ATOM 2717 C C . ILE B 1 49 ? 22.70772 42.44064 17.75474 1.000 50.33422 29 ILE B C 1
ATOM 2718 O O . ILE B 1 49 ? 22.33153 42.72933 16.62159 1.000 49.83844 29 ILE B O 1
ATOM 2734 N N . LEU B 1 50 ? 23.95393 42.66864 18.15189 1.000 49.02160 30 LEU B N 1
ATOM 2735 C CA . LEU B 1 50 ? 24.90498 43.26967 17.22470 1.000 52.21210 30 LEU B CA 1
ATOM 2736 C C . LEU B 1 50 ? 25.13843 42.36599 16.02661 1.000 47.66309 30 LEU B C 1
ATOM 2737 O O . LEU B 1 50 ? 25.30062 42.84490 14.91103 1.000 47.63976 30 LEU B O 1
ATOM 2753 N N . GLN B 1 51 ? 25.16445 41.04869 16.23264 1.000 52.94917 31 GLN B N 1
ATOM 2754 C CA . GLN B 1 51 ? 25.28584 40.11791 15.11515 1.000 54.09989 31 GLN B CA 1
ATOM 2755 C C . GLN B 1 51 ? 24.08241 40.22254 14.17917 1.000 55.05610 31 GLN B C 1
ATOM 2756 O O . GLN B 1 51 ? 24.22473 40.42824 12.97157 1.000 56.20098 31 GLN B O 1
ATOM 2770 N N . GLU B 1 52 ? 22.88014 40.05308 14.72751 1.000 56.51438 32 GLU B N 1
ATOM 2771 C CA . GLU B 1 52 ? 21.66050 40.17737 13.93127 1.000 53.65075 32 GLU B CA 1
ATOM 2772 C C . GLU B 1 52 ? 21.66428 41.45553 13.10662 1.000 58.44980 32 GLU B C 1
ATOM 2773 O O . GLU B 1 52 ? 21.23200 41.464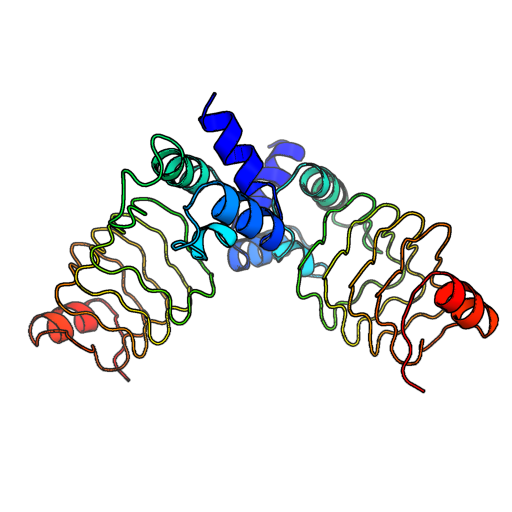12 11.93951 1.000 51.30548 32 GLU B O 1
ATOM 2785 N N . LEU B 1 53 ? 22.15721 42.54936 13.67493 1.000 53.59020 33 LEU B N 1
ATOM 2786 C CA . LEU B 1 53 ? 22.16455 43.80627 12.93383 1.000 53.97342 33 LEU B CA 1
ATOM 2787 C C . LEU B 1 53 ? 23.38411 43.96686 12.02561 1.000 56.97107 33 LEU B C 1
ATOM 2788 O O . LEU B 1 53 ? 23.42833 44.92104 11.24183 1.000 55.77992 33 LEU B O 1
ATOM 2804 N N . GLY B 1 54 ? 24.36302 43.06954 12.08819 1.000 52.83084 34 GLY B N 1
ATOM 2805 C CA . GLY B 1 54 ? 25.58442 43.27052 11.31671 1.000 52.74919 34 GLY B CA 1
ATOM 2806 C C . GLY B 1 54 ? 26.52245 44.33552 11.85384 1.000 58.70886 34 GLY B C 1
ATOM 2807 O O . GLY B 1 54 ? 27.16252 45.04342 11.06617 1.000 49.07255 34 GLY B O 1
ATOM 2811 N N . LEU B 1 55 ? 26.61377 44.47230 13.18529 1.000 56.68788 35 LEU B N 1
ATOM 2812 C CA . LEU B 1 55 ? 27.53598 45.39766 13.84578 1.000 44.59424 35 LEU B CA 1
ATOM 2813 C C . LEU B 1 55 ? 28.48595 44.68145 14.78485 1.000 49.84796 35 LEU B C 1
ATOM 2814 O O . LEU B 1 55 ? 29.11069 45.31485 15.65390 1.000 37.59737 35 LEU B O 1
ATOM 2830 N N . GLY B 1 56 ? 28.62576 43.37225 14.62897 1.000 50.56408 36 GLY B N 1
ATOM 2831 C CA . GLY B 1 56 ? 29.52470 42.63177 15.49080 1.000 52.21503 36 GLY B CA 1
ATOM 2832 C C . GLY B 1 56 ? 30.96673 43.07694 15.42946 1.000 48.16678 36 GLY B C 1
ATOM 2833 O O . GLY B 1 56 ? 31.77310 42.62356 16.24456 1.000 47.07218 36 GLY B O 1
ATOM 2837 N N . ARG B 1 57 ? 31.32630 43.93001 14.48248 1.000 48.34347 37 ARG B N 1
ATOM 2838 C CA . ARG B 1 57 ? 32.65758 44.52318 14.49697 1.000 44.63799 37 ARG B CA 1
ATOM 2839 C C . ARG B 1 57 ? 32.82535 45.60766 15.55084 1.000 53.46938 37 ARG B C 1
ATOM 2840 O O . ARG B 1 57 ? 33.95102 46.08721 15.74372 1.000 51.21613 37 ARG B O 1
ATOM 2861 N N . PHE B 1 58 ? 31.74008 46.01330 16.21084 1.000 45.56652 38 PHE B N 1
ATOM 2862 C CA . PHE B 1 58 ? 31.80787 47.03571 17.25715 1.000 46.96820 38 PHE B CA 1
ATOM 2863 C C . PHE B 1 58 ? 31.39701 46.39619 18.59220 1.000 41.35501 38 PHE B C 1
ATOM 2864 O O . PHE B 1 58 ? 30.47378 46.86585 19.24649 1.000 37.38940 38 PHE B O 1
ATOM 2881 N N . LYS B 1 59 ? 32.10772 45.33679 18.99770 1.000 38.23754 39 LYS B N 1
ATOM 2882 C CA . LYS B 1 59 ? 31.71428 44.56892 20.16775 1.000 47.48916 39 LYS B CA 1
ATOM 2883 C C . LYS B 1 59 ? 31.67751 45.42953 21.42118 1.000 39.42981 39 LYS B C 1
ATOM 2884 O O . LYS B 1 59 ? 30.84995 45.19177 22.30285 1.000 43.27899 39 LYS B O 1
ATOM 2903 N N . PHE B 1 60 ? 32.50304 46.47515 21.47558 1.000 42.87162 40 PHE B N 1
ATOM 2904 C CA . PHE B 1 60 ? 32.57137 47.32128 22.64989 1.000 42.22184 40 PHE B CA 1
ATOM 2905 C C . PHE B 1 60 ? 31.23233 47.94217 23.01764 1.000 44.69481 40 PHE B C 1
ATOM 2906 O O . PHE B 1 60 ? 31.04548 48.33459 24.18097 1.000 42.06362 40 PHE B O 1
ATOM 2923 N N . LEU B 1 61 ? 30.31127 48.04750 22.06237 1.000 38.76470 41 LEU B N 1
ATOM 2924 C CA . LEU B 1 61 ? 28.97147 48.53698 22.33870 1.000 35.30936 41 LEU B CA 1
ATOM 2925 C C . LEU B 1 61 ? 28.22059 47.61846 23.29419 1.000 39.78971 41 LEU B C 1
ATOM 2926 O O . LEU B 1 61 ? 27.23628 48.03124 23.88439 1.000 46.32910 41 LEU B O 1
ATOM 2942 N N . SER B 1 62 ? 28.63270 46.36599 23.42227 1.000 35.65729 42 SER B N 1
ATOM 2943 C CA . SER B 1 62 ? 28.07742 45.49695 24.42516 1.000 41.02188 42 SER B CA 1
ATOM 2944 C C . SER B 1 62 ? 28.50395 45.87481 25.85041 1.000 41.25785 42 SER B C 1
ATOM 2945 O O . SER B 1 62 ? 28.10739 45.19797 26.79260 1.000 37.06341 42 SER B O 1
ATOM 2953 N N . LYS B 1 63 ? 29.31982 46.88900 26.02771 1.000 42.40839 43 LYS B N 1
ATOM 2954 C CA . LYS B 1 63 ? 29.86067 47.18853 27.33175 1.000 42.45113 43 LYS B CA 1
ATOM 2955 C C . LYS B 1 63 ? 29.44097 48.53758 27.86903 1.000 42.63103 43 LYS B C 1
ATOM 2956 O O . LYS B 1 63 ? 29.51418 48.75400 29.09520 1.000 40.75525 43 LYS B O 1
ATOM 2975 N N . ILE B 1 64 ? 29.09104 49.48513 26.99671 1.000 35.31495 44 ILE B N 1
ATOM 2976 C CA . ILE B 1 64 ? 28.85610 50.84226 27.43277 1.000 36.39680 44 ILE B CA 1
ATOM 2977 C C . ILE B 1 64 ? 27.52554 50.87147 28.18013 1.000 36.22124 44 ILE B C 1
ATOM 2978 O O . ILE B 1 64 ? 26.59387 50.09626 27.87611 1.000 36.33738 44 ILE B O 1
ATOM 2994 N N . ARG B 1 65 ? 27.43748 51.76208 29.16097 1.000 38.07984 45 ARG B N 1
ATOM 2995 C CA . ARG B 1 65 ? 26.33199 51.80144 30.10870 1.000 40.41333 45 ARG B CA 1
ATOM 2996 C C . ARG B 1 65 ? 25.14978 52.62585 29.58340 1.000 39.80741 45 ARG B C 1
ATOM 2997 O O . ARG B 1 65 ? 25.29159 53.49119 28.71922 1.000 43.64955 45 ARG B O 1
ATOM 3018 N N . LEU B 1 66 ? 23.96939 52.35566 30.12719 1.000 44.03109 46 LEU B N 1
ATOM 3019 C CA . LEU B 1 66 ? 22.78025 53.06439 29.66885 1.000 43.60991 46 LEU B CA 1
ATOM 3020 C C . LEU B 1 66 ? 22.74392 54.44866 30.30868 1.000 43.85709 46 LEU B C 1
ATOM 3021 O O . LEU B 1 66 ? 22.77056 54.58535 31.54374 1.000 44.79472 46 LEU B O 1
ATOM 3037 N N . ASN B 1 67 ? 22.69876 55.46610 29.45271 1.000 38.83903 47 ASN B N 1
ATOM 3038 C CA . ASN B 1 67 ? 22.59580 56.88160 29.79342 1.000 36.62309 47 ASN B CA 1
ATOM 3039 C C . ASN B 1 67 ? 22.29634 57.62067 28.49278 1.000 42.60095 47 ASN B C 1
ATOM 3040 O O . ASN B 1 67 ? 22.37919 57.05091 27.39880 1.000 45.43386 47 ASN B O 1
ATOM 3051 N N . ASP B 1 68 ? 21.94030 58.89970 28.62408 1.000 52.62229 48 ASP B N 1
ATOM 3052 C CA . ASP B 1 68 ? 21.51852 59.66937 27.46257 1.000 52.23525 48 ASP B CA 1
ATOM 3053 C C . ASP B 1 68 ? 22.64067 59.76069 26.41850 1.000 40.59947 48 ASP B C 1
ATOM 3054 O O . ASP B 1 68 ? 22.41690 59.52729 25.22695 1.000 49.26978 48 ASP B O 1
ATOM 3063 N N . SER B 1 69 ? 23.86264 60.08464 26.86951 1.000 46.30487 49 SER B N 1
ATOM 3064 C CA . SER B 1 69 ? 25.02244 60.13203 26.00007 1.000 43.79282 49 SER B CA 1
ATOM 3065 C C . SER B 1 69 ? 25.09387 58.88528 25.14438 1.000 42.93630 49 SER B C 1
ATOM 3066 O O . SER B 1 69 ? 25.26921 58.94782 23.92214 1.000 41.11348 49 SER B O 1
ATOM 3074 N N . ASN B 1 70 ? 24.92989 57.73198 25.77859 1.000 37.16628 50 ASN B N 1
ATOM 3075 C CA . ASN B 1 70 ? 25.13407 56.49526 25.05092 1.000 41.18747 50 ASN B CA 1
ATOM 3076 C C . ASN B 1 70 ? 23.93145 56.11044 24.22507 1.000 44.22813 50 ASN B C 1
ATOM 3077 O O . ASN B 1 70 ? 24.09736 55.42627 23.20190 1.000 41.42315 50 ASN B O 1
ATOM 3088 N N . VAL B 1 71 ? 22.72124 56.52852 24.62049 1.000 40.50628 51 VAL B N 1
ATOM 3089 C CA . VAL B 1 71 ? 21.57490 56.29765 23.73540 1.000 40.82506 51 VAL B CA 1
ATOM 3090 C C . VAL B 1 71 ? 21.81664 57.01223 22.41164 1.000 41.09125 51 VAL B C 1
ATOM 3091 O O . VAL B 1 71 ? 21.59810 56.45205 21.33729 1.000 42.27621 51 VAL B O 1
ATOM 3104 N N . ASP B 1 72 ? 22.23718 58.28180 22.48170 1.000 45.25162 52 ASP B N 1
ATOM 3105 C CA . ASP B 1 72 ? 22.56727 59.02554 21.27782 1.000 44.00997 52 ASP B CA 1
ATOM 3106 C C . ASP B 1 72 ? 23.58414 58.26501 20.43379 1.000 45.42472 52 ASP B C 1
ATOM 3107 O O . ASP B 1 72 ? 23.40402 58.08482 19.22689 1.000 50.19542 52 ASP B O 1
ATOM 3116 N N . CYS B 1 73 ? 24.64704 57.78450 21.06667 1.000 45.32119 53 CYS B N 1
ATOM 3117 C CA . CYS B 1 73 ? 25.72692 57.12548 20.34679 1.000 37.49354 53 CYS B CA 1
ATOM 3118 C C . CYS B 1 73 ? 25.23981 55.88274 19.61938 1.000 37.89441 53 CYS B C 1
ATOM 3119 O O . CYS B 1 73 ? 25.48525 55.72263 18.41824 1.000 38.97772 53 CYS B O 1
ATOM 3127 N N . VAL B 1 74 ? 24.52361 55.00076 20.31424 1.000 43.17578 54 VAL B N 1
ATOM 3128 C CA . VAL B 1 74 ? 24.06652 53.76779 19.69537 1.000 40.59164 54 VAL B CA 1
ATOM 3129 C C . VAL B 1 74 ? 23.13031 54.09028 18.53849 1.000 45.01415 54 VAL B C 1
ATOM 3130 O O . VAL B 1 74 ? 23.05955 53.35050 17.56412 1.000 43.30768 54 VAL B O 1
ATOM 3143 N N . ILE B 1 75 ? 22.39460 55.18834 18.63136 1.000 45.06241 55 ILE B N 1
ATOM 3144 C CA . ILE B 1 75 ? 21.48698 55.57570 17.56596 1.000 49.10138 55 ILE B CA 1
ATOM 3145 C C . ILE B 1 75 ? 22.25733 55.75393 16.26595 1.000 43.97420 55 ILE B C 1
ATOM 3146 O O . ILE B 1 75 ? 21.84528 55.24999 15.21046 1.000 46.67697 55 ILE B O 1
ATOM 3162 N N . ARG B 1 76 ? 23.39856 56.45052 16.32245 1.000 44.06794 56 ARG B N 1
ATOM 3163 C CA . ARG B 1 76 ? 24.23465 56.60818 15.11724 1.000 44.29757 56 ARG B CA 1
ATOM 3164 C C . ARG B 1 76 ? 24.55395 55.25455 14.48459 1.000 47.22581 56 ARG B C 1
ATOM 3165 O O . ARG B 1 76 ? 24.46080 55.08708 13.25965 1.000 40.82584 56 ARG B O 1
ATOM 3186 N N . PHE B 1 77 ? 24.84197 54.24528 15.31057 1.000 44.85690 57 PHE B N 1
ATOM 3187 C CA . PHE B 1 77 ? 25.15374 52.91642 14.78608 1.000 45.10249 57 PHE B CA 1
ATOM 3188 C C . PHE B 1 77 ? 23.91871 52.22986 14.19898 1.000 45.77094 57 PHE B C 1
ATOM 3189 O O . PHE B 1 77 ? 23.98463 51.68183 13.10940 1.000 42.92572 57 PHE B O 1
ATOM 3206 N N . PHE B 1 78 ? 22.78724 52.21613 14.92110 1.000 39.36770 58 PHE B N 1
ATOM 3207 C CA . PHE B 1 78 ? 21.64247 51.46469 14.41322 1.000 43.46223 58 PHE B CA 1
ATOM 3208 C C . PHE B 1 78 ? 21.03322 52.14709 13.19065 1.000 43.94717 58 PHE B C 1
ATOM 3209 O O . PHE B 1 78 ? 20.47573 51.47190 12.31934 1.000 47.19525 58 PHE B O 1
ATOM 3226 N N . GLN B 1 79 ? 21.14675 53.47742 13.10978 1.000 44.25618 59 GLN B N 1
ATOM 3227 C CA . GLN B 1 79 ? 20.70911 54.23390 11.94901 1.000 50.20758 59 GLN B CA 1
ATOM 3228 C C . GLN B 1 79 ? 21.56483 53.95960 10.71571 1.000 54.62392 59 GLN B C 1
ATOM 3229 O O . GLN B 1 79 ? 21.03839 53.97090 9.60106 1.000 59.92506 59 GLN B O 1
ATOM 3243 N N . ASN B 1 80 ? 22.87231 53.68063 10.89968 1.000 61.87582 60 ASN B N 1
ATOM 3244 C CA . ASN B 1 80 ? 23.82532 53.57504 9.78452 1.000 56.08688 60 ASN B CA 1
ATOM 3245 C C . ASN B 1 80 ? 24.62125 52.26842 9.81894 1.000 62.67330 60 ASN B C 1
ATOM 3246 O O . ASN B 1 80 ? 25.85329 52.28932 9.71091 1.000 69.02517 60 ASN B O 1
ATOM 3257 N N . PRO B 1 81 ? 23.96854 51.11629 9.94787 1.000 61.18859 61 PRO B N 1
ATOM 3258 C CA . PRO B 1 81 ? 24.74196 49.90747 10.30027 1.000 57.99142 61 PRO B CA 1
ATOM 3259 C C . PRO B 1 81 ? 25.75801 49.49171 9.23602 1.000 58.76092 61 PRO B C 1
ATOM 3260 O O . PRO B 1 81 ? 26.83783 48.99064 9.58342 1.000 59.91810 61 PRO B O 1
ATOM 3271 N N . GLY B 1 82 ? 25.46936 49.70816 7.95874 1.000 59.81686 62 GLY B N 1
ATOM 3272 C CA . GLY B 1 82 ? 26.41245 49.34402 6.91660 1.000 58.37109 62 GLY B CA 1
ATOM 3273 C C . GLY B 1 82 ? 27.41920 50.42366 6.57888 1.000 60.18291 62 GLY B C 1
ATOM 3274 O O . GLY B 1 82 ? 28.53846 50.13196 6.14368 1.000 64.56567 62 GLY B O 1
ATOM 3278 N N . GLN B 1 83 ? 27.04204 51.68131 6.78042 1.000 60.38420 63 GLN B N 1
ATOM 3279 C CA . GLN B 1 83 ? 27.88759 52.78576 6.35644 1.000 62.71333 63 GLN B CA 1
ATOM 3280 C C . GLN B 1 83 ? 28.92869 53.14191 7.40446 1.000 60.24199 63 GLN B C 1
ATOM 3281 O O . GLN B 1 83 ? 30.02984 53.55693 7.04454 1.000 58.09181 63 GLN B O 1
ATOM 3295 N N . MET B 1 84 ? 28.60717 52.98880 8.69308 1.000 61.34663 64 MET B N 1
ATOM 3296 C CA . MET B 1 84 ? 29.54978 53.32925 9.75402 1.000 64.30718 64 MET B CA 1
ATOM 3297 C C . MET B 1 84 ? 30.83076 52.50756 9.59105 1.000 57.79790 64 MET B C 1
ATOM 3298 O O . MET B 1 84 ? 30.84251 51.29213 9.83045 1.000 58.54396 64 MET B O 1
ATOM 3305 N N . LYS B 1 85 ? 31.90915 53.15983 9.17354 1.000 51.14176 65 LYS B N 1
ATOM 3306 C CA . LYS B 1 85 ? 33.15844 52.49396 8.87666 1.0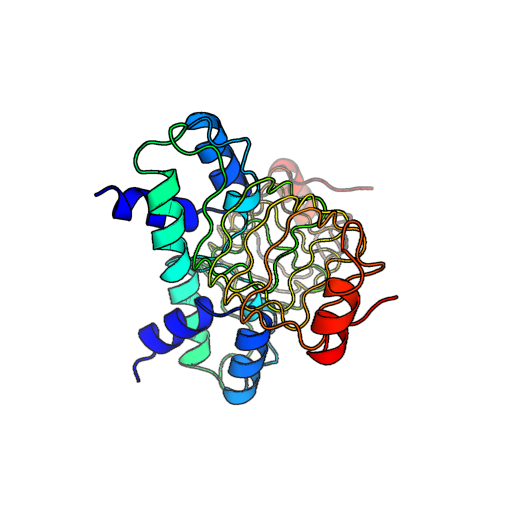00 51.72841 65 LYS B CA 1
ATOM 3307 C C . LYS B 1 85 ? 34.13370 52.64367 10.03093 1.000 50.16670 65 LYS B C 1
ATOM 3308 O O . LYS B 1 85 ? 34.72673 51.67581 10.51730 1.000 51.25203 65 LYS B O 1
ATOM 3327 N N . PHE B 1 86 ? 34.27133 53.82758 10.49884 1.000 48.95813 66 PHE B N 1
ATOM 3328 C CA . PHE B 1 86 ? 34.97404 54.11543 11.70853 1.000 42.84328 66 PHE B CA 1
ATOM 3329 C C . PHE B 1 86 ? 34.01053 54.59858 12.77773 1.000 46.22373 66 PHE B C 1
ATOM 3330 O O . PHE B 1 86 ? 33.07897 55.36753 12.47220 1.000 38.30749 66 PHE B O 1
ATOM 3347 N N . PRO B 1 87 ? 34.19139 54.16991 14.02625 1.000 49.00367 67 PRO B N 1
ATOM 3348 C CA . PRO B 1 87 ? 33.12566 54.32937 15.02575 1.000 38.93502 67 PRO B CA 1
ATOM 3349 C C . PRO B 1 87 ? 33.02394 55.78198 15.44919 1.000 42.02205 67 PRO B C 1
ATOM 3350 O O . PRO B 1 87 ? 34.02278 56.40966 15.79782 1.000 44.19929 67 PRO B O 1
ATOM 3361 N N . ASN B 1 88 ? 31.81739 56.30530 15.41854 1.000 43.34240 68 ASN B N 1
ATOM 3362 C CA . ASN B 1 88 ? 31.56210 57.66089 15.88606 1.000 41.74783 68 ASN B CA 1
ATOM 3363 C C . ASN B 1 88 ? 30.99668 57.55680 17.29433 1.000 44.03065 68 ASN B C 1
ATOM 3364 O O . ASN B 1 88 ? 29.81177 57.28062 17.49200 1.000 43.14728 68 ASN B O 1
ATOM 3375 N N . LEU B 1 89 ? 31.86837 57.77347 18.28662 1.000 39.01140 69 LEU B N 1
ATOM 3376 C CA . LEU B 1 89 ? 31.48994 57.75946 19.69005 1.000 41.59638 69 LEU B CA 1
ATOM 3377 C C . LEU B 1 89 ? 31.54056 59.14625 20.26977 1.000 39.00489 69 LEU B C 1
ATOM 3378 O O . LEU B 1 89 ? 31.76814 59.29143 21.47741 1.000 35.91392 69 LEU B O 1
ATOM 3394 N N . SER B 1 90 ? 31.39598 60.17216 19.43186 1.000 37.07156 70 SER B N 1
ATOM 3395 C CA . SER B 1 90 ? 31.39612 61.54338 19.93139 1.000 43.49900 70 SER B CA 1
ATOM 3396 C C . SER B 1 90 ? 30.31903 61.69349 21.00084 1.000 44.07894 70 SER B C 1
ATOM 3397 O O . SER B 1 90 ? 29.24011 61.10612 20.91004 1.000 38.90301 70 SER B O 1
ATOM 3405 N N . GLY B 1 91 ? 30.63430 62.45006 22.04531 1.000 44.11039 71 GLY B N 1
ATOM 3406 C CA . GLY B 1 91 ? 29.69496 62.63389 23.13969 1.000 47.51888 71 GLY B CA 1
ATOM 3407 C C . GLY B 1 91 ? 29.47728 61.42798 24.02181 1.000 47.03361 71 GLY B C 1
ATOM 3408 O O . GLY B 1 91 ? 28.81010 61.55633 25.06258 1.000 49.68618 71 GLY B O 1
ATOM 3412 N N . ALA B 1 92 ? 30.02869 60.26543 23.68447 1.000 42.19298 72 ALA B N 1
ATOM 3413 C CA . ALA B 1 92 ? 29.64703 59.07537 24.41600 1.000 44.72522 72 ALA B CA 1
ATOM 3414 C C . ALA B 1 92 ? 30.22499 59.09093 25.82838 1.000 45.37411 72 ALA B C 1
ATOM 3415 O O . ALA B 1 92 ? 31.22875 59.76058 26.12912 1.000 44.70320 72 ALA B O 1
ATOM 3422 N N . ASP B 1 93 ? 29.58022 58.31470 26.70817 1.000 40.15542 73 ASP B N 1
ATOM 3423 C CA . ASP B 1 93 ? 30.05946 58.18081 28.09365 1.000 48.87385 73 ASP B CA 1
ATOM 3424 C C . ASP B 1 93 ? 30.66020 56.79821 28.20148 1.000 49.28139 73 ASP B C 1
ATOM 3425 O O . ASP B 1 93 ? 29.92572 55.81488 28.34139 1.000 48.25263 73 ASP B O 1
ATOM 3434 N N . LEU B 1 94 ? 31.99468 56.73810 28.15230 1.000 33.99210 74 LEU B N 1
ATOM 3435 C CA . LEU B 1 94 ? 32.74099 55.49225 28.27679 1.000 43.22296 74 LEU B CA 1
ATOM 3436 C C . LEU B 1 94 ? 33.56057 55.44939 29.56313 1.000 43.72650 74 LEU B C 1
ATOM 3437 O O . LEU B 1 94 ? 34.55383 54.71908 29.62831 1.000 45.63803 74 LEU B O 1
ATOM 3453 N N . SER B 1 95 ? 33.14249 56.20450 30.57974 1.000 45.42831 75 SER B N 1
ATOM 3454 C CA . SER B 1 95 ? 33.70918 56.15822 31.93115 1.000 44.78215 75 SER B CA 1
ATOM 3455 C C . SER B 1 95 ? 33.75095 54.77599 32.55539 1.000 43.76092 75 SER B C 1
ATOM 3456 O O . SER B 1 95 ? 32.74771 54.04697 32.58050 1.000 44.35136 75 SER B O 1
ATOM 3464 N N . GLU B 1 96 ? 34.91355 54.47371 33.12883 1.000 42.45472 76 GLU B N 1
ATOM 3465 C CA . GLU B 1 96 ? 35.20904 53.32010 34.00971 1.000 45.13269 76 GLU B CA 1
ATOM 3466 C C . GLU B 1 96 ? 34.88032 51.98821 33.34507 1.000 45.11515 76 GLU B C 1
ATOM 3467 O O . GLU B 1 96 ? 34.35753 51.06250 33.95973 1.000 51.31054 76 GLU B O 1
ATOM 3479 N N . LEU B 1 97 ? 35.22488 51.88195 32.06751 1.000 41.78838 77 LEU B N 1
ATOM 3480 C CA . LEU B 1 97 ? 35.11211 50.63341 31.31959 1.000 40.29719 77 LEU B CA 1
ATOM 3481 C C . LEU B 1 97 ? 36.49834 50.02038 31.12496 1.000 41.36723 77 LEU B C 1
ATOM 3482 O O . LEU B 1 97 ? 37.50582 50.72678 31.01789 1.000 39.12790 77 LEU B O 1
ATOM 3498 N N . ASN B 1 98 ? 36.55863 48.69648 31.11113 1.000 38.92738 78 ASN B N 1
ATOM 3499 C CA . ASN B 1 98 ? 37.74989 48.03990 30.61108 1.000 48.74372 78 ASN B CA 1
ATOM 3500 C C . ASN B 1 98 ? 37.60972 47.94549 29.08426 1.000 40.93355 78 ASN B C 1
ATOM 3501 O O . ASN B 1 98 ? 36.80349 47.16190 28.56432 1.000 40.52781 78 ASN B O 1
ATOM 3512 N N . LEU B 1 99 ? 38.34342 48.76506 28.36979 1.000 42.25307 79 LEU B N 1
ATOM 3513 C CA . LEU B 1 99 ? 38.36954 48.65431 26.92440 1.000 45.97238 79 LEU B CA 1
ATOM 3514 C C . LEU B 1 99 ? 39.71874 48.16755 26.42796 1.000 48.38717 79 LEU B C 1
ATOM 3515 O O . LEU B 1 99 ? 40.10527 48.46586 25.31333 1.000 47.41214 79 LEU B O 1
ATOM 3531 N N . ASP B 1 100 ? 40.44644 47.42886 27.25957 1.000 46.29157 80 ASP B N 1
ATOM 3532 C CA . ASP B 1 100 ? 41.77261 46.96155 26.87112 1.000 47.60829 80 ASP B CA 1
ATOM 3533 C C . ASP B 1 100 ? 41.72706 46.28864 25.50237 1.000 42.90966 80 ASP B C 1
ATOM 3534 O O . ASP B 1 100 ? 40.87301 45.45921 25.23363 1.000 37.93815 80 ASP B O 1
ATOM 3543 N N . GLU B 1 101 ? 42.68119 46.61747 24.63877 1.000 46.40850 81 GLU B N 1
ATOM 3544 C CA . GLU B 1 101 ? 42.85378 45.98678 23.32723 1.000 48.24912 81 GLU B CA 1
ATOM 3545 C C . GLU B 1 101 ? 41.71548 46.32794 22.38203 1.000 47.09910 81 GLU B C 1
ATOM 3546 O O . GLU B 1 101 ? 41.61397 45.75472 21.29933 1.000 47.56774 81 GLU B O 1
ATOM 3558 N N . VAL B 1 102 ? 40.91348 47.33247 22.70749 1.000 38.30900 82 VAL B N 1
ATOM 3559 C CA . VAL B 1 102 ? 39.88872 47.75575 21.76477 1.000 39.17496 82 VAL B CA 1
ATOM 3560 C C . VAL B 1 102 ? 40.59600 48.30952 20.51607 1.000 46.34323 82 VAL B C 1
ATOM 3561 O O . VAL B 1 102 ? 41.73348 48.79474 20.57479 1.000 37.98149 82 VAL B O 1
ATOM 3574 N N . SER B 1 103 ? 39.91094 48.20731 19.38388 1.000 36.70799 83 SER B N 1
ATOM 3575 C CA . SER B 1 103 ? 40.33657 48.79242 18.11825 1.000 37.91990 83 SER B CA 1
ATOM 3576 C C . SER B 1 103 ? 39.42659 49.94288 17.71731 1.000 37.45621 83 SER B C 1
ATOM 3577 O O . SER B 1 103 ? 38.21987 49.74718 17.49104 1.000 37.31779 83 SER B O 1
ATOM 3585 N N . LEU B 1 104 ? 39.97034 51.14096 17.66030 1.000 35.76483 84 LEU B N 1
ATOM 3586 C CA . LEU B 1 104 ? 39.13334 52.31056 17.38299 1.000 39.40402 84 LEU B CA 1
ATOM 3587 C C . LEU B 1 104 ? 39.81216 53.14952 16.30003 1.000 32.72652 84 LEU B C 1
ATOM 3588 O O . LEU B 1 104 ? 39.79165 54.38181 16.31372 1.000 35.31234 84 LEU B O 1
ATOM 3604 N N . ILE B 1 105 ? 40.45313 52.46234 15.36395 1.000 36.76978 85 ILE B N 1
ATOM 3605 C CA . ILE B 1 105 ? 41.08479 53.09677 14.19784 1.000 35.04399 85 ILE B CA 1
ATOM 3606 C C . ILE B 1 105 ? 40.21525 54.19982 13.63158 1.000 39.74105 85 ILE B C 1
ATOM 3607 O O . ILE B 1 105 ? 39.11279 53.95893 13.16939 1.000 34.53993 85 ILE B O 1
ATOM 3623 N N . ARG B 1 106 ? 40.73439 55.41916 13.67702 1.000 39.12391 86 ARG B N 1
ATOM 3624 C CA . ARG B 1 106 ? 40.14357 56.60438 13.04163 1.000 38.13357 86 ARG B CA 1
ATOM 3625 C C . ARG B 1 106 ? 38.78688 56.96671 13.60796 1.000 44.57683 86 ARG B C 1
ATOM 3626 O O . ARG B 1 106 ? 38.02331 57.69329 12.98211 1.000 44.24957 86 ARG B O 1
ATOM 3647 N N . GLY B 1 107 ? 38.54215 56.55935 14.86148 1.000 36.86959 87 GLY B N 1
ATOM 3648 C CA . GLY B 1 107 ? 37.26767 56.83688 15.45395 1.000 33.90636 87 GLY B CA 1
ATOM 3649 C C . GLY B 1 107 ? 37.17614 58.26521 15.94085 1.000 36.64159 87 GLY B C 1
ATOM 3650 O O . GLY B 1 107 ? 38.16994 58.96239 16.19519 1.000 43.27748 87 GLY B O 1
ATOM 3654 N N . ASN B 1 108 ? 35.95918 58.73450 16.04801 1.000 34.69287 88 ASN B N 1
ATOM 3655 C CA . ASN B 1 108 ? 35.69349 60.06196 16.57441 1.000 39.33504 88 ASN B CA 1
ATOM 3656 C C . ASN B 1 108 ? 35.27876 59.89438 18.02568 1.000 35.54758 88 ASN B C 1
ATOM 3657 O O . ASN B 1 108 ? 34.19120 59.39924 18.27777 1.000 36.78456 88 ASN B O 1
ATOM 3668 N N . LEU B 1 109 ? 36.16330 60.24146 18.95992 1.000 41.39880 89 LEU B N 1
ATOM 3669 C CA . LEU B 1 109 ? 35.84580 60.29559 20.39298 1.000 41.89447 89 LEU B CA 1
ATOM 3670 C C . LEU B 1 109 ? 35.82780 61.72809 20.90330 1.000 41.61790 89 LEU B C 1
ATOM 3671 O O . LEU B 1 109 ? 36.07680 61.99692 22.07362 1.000 38.95674 89 LEU B O 1
ATOM 3687 N N . SER B 1 110 ? 35.51740 62.65611 20.01062 1.000 42.11805 90 SER B N 1
ATOM 3688 C CA . SER B 1 110 ? 35.33550 64.05840 20.37766 1.000 49.58607 90 SER B CA 1
ATOM 3689 C C . SER B 1 110 ? 34.28983 64.16979 21.49553 1.000 47.07008 90 SER B C 1
ATOM 3690 O O . SER B 1 110 ? 33.26018 63.51189 21.44897 1.000 44.85648 90 SER B O 1
ATOM 3698 N N . GLU B 1 111 ? 34.58702 64.94226 22.53413 1.000 49.67102 91 GLU B N 1
ATOM 3699 C CA . GLU B 1 111 ? 33.67806 65.19489 23.64948 1.000 50.96319 91 GLU B CA 1
ATOM 3700 C C . GLU B 1 111 ? 33.29748 63.93637 24.42537 1.000 47.42600 91 GLU B C 1
ATOM 3701 O O . GLU B 1 111 ? 32.39848 63.97910 25.27202 1.000 51.11848 91 GLU B O 1
ATOM 3713 N N . ALA B 1 112 ? 33.97782 62.82826 24.20271 1.000 48.76018 92 ALA B N 1
ATOM 3714 C CA . ALA B 1 112 ? 33.66480 61.62197 24.92970 1.000 41.43511 92 ALA B CA 1
ATOM 3715 C C . ALA B 1 112 ? 34.27704 61.64487 26.31727 1.000 45.40077 92 ALA B C 1
ATOM 3716 O O . ALA B 1 112 ? 35.27727 62.31812 26.59850 1.000 45.62448 92 ALA B O 1
ATOM 3723 N N . ASN B 1 113 ? 33.68288 60.85907 27.18744 1.000 46.29544 93 ASN B N 1
ATOM 3724 C CA . ASN B 1 113 ? 34.13140 60.77292 28.54820 1.000 43.79285 93 ASN B CA 1
ATOM 3725 C C . ASN B 1 113 ? 34.79294 59.42761 28.74610 1.000 38.81586 93 ASN B C 1
ATOM 3726 O O . ASN B 1 113 ? 34.13655 58.38671 28.69332 1.000 44.60089 93 ASN B O 1
ATOM 3737 N N . LEU B 1 114 ? 36.09642 59.45468 28.98091 1.000 40.55396 94 LEU B N 1
ATOM 3738 C CA . LEU B 1 114 ? 36.83869 58.22618 29.21562 1.000 46.74358 94 LEU B CA 1
ATOM 3739 C C . LEU B 1 114 ? 37.48400 58.16577 30.59683 1.000 45.21971 94 LEU B C 1
ATOM 3740 O O . LEU B 1 114 ? 38.37445 57.33062 30.81500 1.000 43.24248 94 LEU B O 1
ATOM 3756 N N . GLN B 1 115 ? 37.00851 58.97828 31.54509 1.000 50.45193 95 GLN B N 1
ATOM 3757 C CA . GLN B 1 115 ? 37.52110 58.96213 32.91032 1.000 44.40841 95 GLN B CA 1
ATOM 3758 C C . GLN B 1 115 ? 37.63015 57.56130 33.47806 1.000 42.27411 95 GLN B C 1
ATOM 3759 O O . GLN B 1 115 ? 36.64356 56.82158 33.52241 1.000 39.60902 95 GLN B O 1
ATOM 3773 N N . GLY B 1 116 ? 38.83859 57.22250 33.94597 1.000 44.25840 96 GLY B N 1
ATOM 3774 C CA . GLY B 1 116 ? 39.06588 56.00546 34.68410 1.000 40.47907 96 GLY B CA 1
ATOM 3775 C C . GLY B 1 116 ? 39.11209 54.74980 33.86024 1.000 37.96883 96 GLY B C 1
ATOM 3776 O O . GLY B 1 116 ? 39.27313 53.65069 34.41113 1.000 43.31188 96 GLY B O 1
ATOM 3780 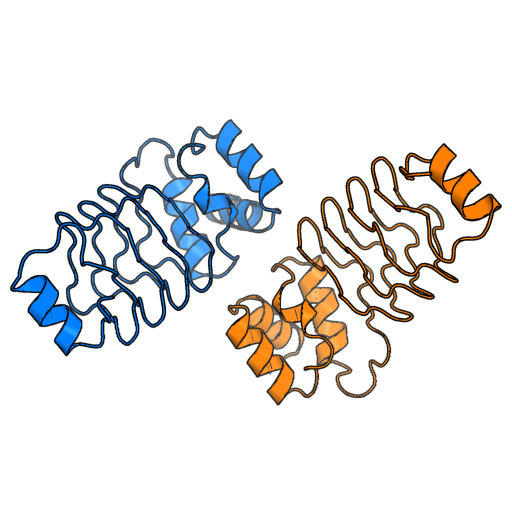N N . SER B 1 117 ? 39.00545 54.86962 32.56044 1.000 46.31462 97 SER B N 1
ATOM 3781 C CA . SER B 1 117 ? 38.95415 53.71023 31.68659 1.000 41.47111 97 SER B CA 1
ATOM 3782 C C . SER B 1 117 ? 40.33764 53.22575 31.31832 1.000 42.22315 97 SER B C 1
ATOM 3783 O O . SER B 1 117 ? 41.29676 54.00393 31.23378 1.000 45.46072 97 SER B O 1
ATOM 3791 N N . SER B 1 118 ? 40.45937 51.91436 31.13805 1.000 40.42118 98 SER B N 1
ATOM 3792 C CA . SER B 1 118 ? 41.71553 51.34283 30.69268 1.000 45.32537 98 SER B CA 1
ATOM 3793 C C . SER B 1 118 ? 41.60370 51.01929 29.20097 1.000 46.00618 98 SER B C 1
ATOM 3794 O O . SER B 1 118 ? 40.64330 50.37362 28.74634 1.000 37.29950 98 SER B O 1
ATOM 3802 N N . LEU B 1 119 ? 42.57430 51.51097 28.43984 1.000 48.79958 99 LEU B N 1
ATOM 3803 C CA . LEU B 1 119 ? 42.67400 51.27882 27.00930 1.000 42.41257 99 LEU B CA 1
ATOM 3804 C C . LEU B 1 119 ? 44.00691 50.60410 26.71649 1.000 48.38749 99 LEU B C 1
ATOM 3805 O O . LEU B 1 119 ? 44.75026 50.98096 25.80667 1.000 43.31015 99 LEU B O 1
ATOM 3821 N N . LEU B 1 120 ? 44.36757 49.66461 27.58082 1.000 53.26812 100 LEU B N 1
ATOM 3822 C CA . LEU B 1 120 ? 45.67625 49.04162 27.47042 1.000 45.80586 100 LEU B CA 1
ATOM 3823 C C . LEU B 1 120 ? 45.82407 48.42977 26.07728 1.000 47.52870 100 LEU B C 1
ATOM 3824 O O . LEU B 1 120 ? 44.97411 47.64084 25.63973 1.000 45.56579 100 LEU B O 1
ATOM 3840 N N . ASN B 1 121 ? 46.88857 48.83768 25.37813 1.000 46.63575 101 ASN B N 1
ATOM 3841 C CA . ASN B 1 121 ? 47.30452 48.22131 24.12906 1.000 43.63042 101 ASN B CA 1
ATOM 3842 C C . ASN B 1 121 ? 46.28999 48.45338 23.01440 1.000 44.99207 101 ASN B C 1
ATOM 3843 O O . ASN B 1 121 ? 46.11738 47.61906 22.14492 1.000 38.61875 101 ASN B O 1
ATOM 3854 N N . ALA B 1 122 ? 45.54583 49.53705 23.10718 1.000 49.76095 102 ALA B N 1
ATOM 3855 C CA . ALA B 1 122 ? 44.43740 49.79747 22.21964 1.000 35.82226 102 ALA B CA 1
ATOM 3856 C C . ALA B 1 122 ? 44.97960 50.37497 20.92811 1.000 38.54896 102 ALA B C 1
ATOM 3857 O O . ALA B 1 122 ? 45.99151 51.07749 20.92889 1.000 36.55975 102 ALA B O 1
ATOM 3864 N N . ASP B 1 123 ? 44.27397 50.11716 19.82458 1.000 44.08948 103 ASP B N 1
ATOM 3865 C CA . ASP B 1 123 ? 44.64800 50.70222 18.53585 1.000 38.97749 103 ASP B CA 1
ATOM 3866 C C . ASP B 1 123 ? 43.87299 52.00157 18.37337 1.000 36.39352 103 ASP B C 1
ATOM 3867 O O . ASP B 1 123 ? 42.70376 51.99130 18.01039 1.000 40.92700 103 ASP B O 1
ATOM 3876 N N . LEU B 1 124 ? 44.53869 53.13722 18.62361 1.000 43.02654 104 LEU B N 1
ATOM 3877 C CA . LEU B 1 124 ? 43.89197 54.45119 18.58658 1.000 41.87506 104 LEU B CA 1
ATOM 3878 C C . LEU B 1 124 ? 44.50036 55.36952 17.51913 1.000 37.23961 104 LEU B C 1
ATOM 3879 O O . LEU B 1 124 ? 44.40793 56.61076 17.62115 1.000 34.33771 104 LEU B O 1
ATOM 3895 N N . ILE B 1 125 ? 45.10497 54.81823 16.47600 1.000 40.51319 105 ILE B N 1
ATOM 3896 C CA . ILE B 1 125 ? 45.63732 55.66580 15.40820 1.000 36.73774 105 ILE B CA 1
ATOM 3897 C C . ILE B 1 125 ? 44.53106 56.54485 14.83097 1.000 38.37777 105 ILE B C 1
ATOM 3898 O O . ILE B 1 125 ? 43.41026 56.08525 14.60091 1.000 39.28282 105 ILE B O 1
ATOM 3914 N N . PHE B 1 126 ? 44.82702 57.83885 14.66570 1.000 37.65010 106 PHE B N 1
ATOM 3915 C CA . PHE B 1 126 ? 43.94348 58.82532 14.02963 1.000 37.06116 106 PHE B CA 1
ATOM 3916 C C . PHE B 1 126 ? 42.62709 59.03539 14.78658 1.000 40.13457 106 PHE B C 1
ATOM 3917 O O . PHE B 1 126 ? 41.68070 59.65405 14.27575 1.000 33.85200 106 PHE B O 1
ATOM 3934 N N . VAL B 1 127 ? 42.60531 58.65482 16.05160 1.000 44.81494 107 VAL B N 1
ATOM 3935 C CA . VAL B 1 127 ? 41.48281 58.98179 16.91354 1.000 39.49352 107 VAL B CA 1
ATOM 3936 C C . VAL B 1 127 ? 41.45276 60.47341 17.20345 1.000 41.40768 107 VAL B C 1
ATOM 3937 O O . VAL B 1 127 ? 42.42910 61.04360 17.69011 1.000 40.96555 107 VAL B O 1
ATOM 3950 N N . ASN B 1 128 ? 40.30244 61.09447 16.96719 1.000 36.68195 108 ASN B N 1
ATOM 3951 C CA . ASN B 1 128 ? 40.02355 62.46819 17.40668 1.000 42.49276 108 ASN B CA 1
ATOM 3952 C C . ASN B 1 128 ? 39.53874 62.47889 18.86390 1.000 40.94789 108 ASN B C 1
ATOM 3953 O O . ASN B 1 128 ? 38.37643 62.16296 19.15015 1.000 43.04305 108 ASN B O 1
ATOM 3964 N N . PHE B 1 129 ? 40.41538 62.89299 19.78757 1.000 40.00154 109 PHE B N 1
ATOM 3965 C CA . PHE B 1 129 ? 40.08563 63.08729 21.19599 1.000 31.41128 109 PHE B CA 1
ATOM 3966 C C . PHE B 1 129 ? 39.74762 64.53838 21.54165 1.000 40.06406 109 PHE B C 1
ATOM 3967 O O . PHE B 1 129 ? 39.84083 64.93426 22.69546 1.000 45.95285 109 PHE B O 1
ATOM 3984 N N . THR B 1 130 ? 39.39261 65.35052 20.57228 1.000 44.34770 110 THR B N 1
ATOM 3985 C CA . THR B 1 130 ? 39.13910 66.75693 20.86041 1.000 49.13392 110 THR B CA 1
ATOM 3986 C C . THR B 1 130 ? 38.09325 66.92731 21.94777 1.000 50.49211 110 THR B C 1
ATOM 3987 O O . THR B 1 130 ? 37.02887 66.32344 21.89312 1.000 47.57821 110 THR B O 1
ATOM 3998 N N . LYS B 1 131 ? 38.37128 67.77907 22.92293 1.000 53.17417 111 LYS B N 1
ATOM 3999 C CA . LYS B 1 131 ? 37.45798 68.09525 24.01480 1.000 56.31873 111 LYS B CA 1
ATOM 4000 C C . LYS B 1 131 ? 37.10673 66.88456 24.85961 1.000 52.86368 111 LYS B C 1
ATOM 4001 O O . LYS B 1 131 ? 36.24253 66.98020 25.75718 1.000 56.79294 111 LYS B O 1
ATOM 4020 N N . ALA B 1 132 ? 37.74857 65.75290 24.64245 1.000 43.47830 112 ALA B N 1
ATOM 4021 C CA . ALA B 1 132 ? 37.40476 64.57481 25.40065 1.000 46.55383 112 ALA B CA 1
ATOM 4022 C C . ALA B 1 132 ? 38.01254 64.68088 26.79306 1.000 48.74517 112 ALA B C 1
ATOM 4023 O O . ALA B 1 132 ? 38.89262 65.50443 27.06372 1.000 45.64655 112 ALA B O 1
ATOM 4030 N N . ASP B 1 133 ? 37.52776 63.82400 27.68551 1.000 43.20933 113 ASP B N 1
ATOM 4031 C CA . ASP B 1 133 ? 37.95763 63.80950 29.09008 1.000 43.72773 113 ASP B CA 1
ATOM 4032 C C . ASP B 1 133 ? 38.60993 62.46524 29.35337 1.000 44.80867 113 ASP B C 1
ATOM 4033 O O . ASP B 1 133 ? 37.92690 61.45045 29.49582 1.000 45.62000 113 ASP B O 1
ATOM 4042 N N . LEU B 1 134 ? 39.93922 62.45673 29.40742 1.000 46.02647 114 LEU B N 1
ATOM 4043 C CA . LEU B 1 134 ? 40.69843 61.23534 29.62106 1.000 48.08082 114 LEU B CA 1
ATOM 4044 C C . LEU B 1 134 ? 41.39591 61.22488 30.98075 1.000 53.59799 114 LEU B C 1
ATOM 4045 O O . LEU B 1 134 ? 42.32963 60.44559 31.19212 1.000 52.02751 114 LEU B O 1
ATOM 4061 N N . ARG B 1 135 ? 40.94400 62.04333 31.92699 1.000 57.50768 115 ARG B N 1
ATOM 4062 C CA . ARG B 1 135 ? 41.59762 62.05225 33.23225 1.000 57.75028 115 ARG B CA 1
ATOM 4063 C C . ARG B 1 135 ? 41.53915 60.67029 33.86188 1.000 53.33762 115 ARG B C 1
ATOM 4064 O O . ARG B 1 135 ? 40.51919 59.98348 33.80184 1.000 51.07619 115 ARG B O 1
ATOM 4085 N N . LYS B 1 136 ? 42.68203 60.25135 34.41167 1.000 57.12904 116 LYS B N 1
ATOM 4086 C CA . LYS B 1 136 ? 42.90589 58.96516 35.07235 1.000 53.06232 116 LYS B CA 1
ATOM 4087 C C . LYS B 1 136 ? 42.73249 57.77003 34.13985 1.000 50.69744 116 LYS B C 1
ATOM 4088 O O . LYS B 1 136 ? 42.86863 56.61688 34.58910 1.000 43.84290 116 LYS B O 1
ATOM 4107 N N . ALA B 1 137 ? 42.51171 58.01406 32.84192 1.000 51.02187 117 ALA B N 1
ATOM 4108 C CA . ALA B 1 137 ? 42.47958 56.94404 31.85170 1.000 44.72454 117 ALA B CA 1
ATOM 4109 C C . ALA B 1 137 ? 43.82390 56.23254 31.73062 1.000 47.04335 117 ALA B C 1
ATOM 4110 O O . ALA B 1 137 ? 44.87056 56.85745 31.85635 1.000 55.67036 117 ALA B O 1
ATOM 4117 N N . ASP B 1 138 ? 43.80348 54.91218 31.50162 1.000 42.25550 118 ASP B N 1
ATOM 4118 C CA . ASP B 1 138 ? 45.02643 54.14030 31.29908 1.000 46.94835 118 ASP B CA 1
ATOM 4119 C C . ASP B 1 138 ? 45.18572 53.73198 29.80097 1.000 45.90692 118 ASP B C 1
ATOM 4120 O O . ASP B 1 138 ? 44.61698 52.73672 29.33455 1.000 39.39104 118 ASP B O 1
ATOM 4129 N N . LEU B 1 139 ? 45.99689 54.49110 29.06158 1.000 48.07609 119 LEU B N 1
ATOM 4130 C CA . LEU B 1 139 ? 46.25861 54.19231 27.65475 1.000 45.20257 119 LEU B CA 1
ATOM 4131 C C . LEU B 1 139 ? 47.62639 53.55792 27.41740 1.000 46.80594 119 LEU B C 1
ATOM 4132 O O . LEU B 1 139 ? 48.09429 53.49214 26.27596 1.000 39.55969 119 LEU B O 1
ATOM 4148 N N . ARG B 1 140 ? 48.26127 53.05061 28.45904 1.000 50.66348 120 ARG B N 1
ATOM 4149 C CA . ARG B 1 140 ? 49.61733 52.52486 28.31498 1.000 53.58171 120 ARG B CA 1
ATOM 4150 C C . ARG B 1 140 ? 49.64256 51.46617 27.21793 1.000 49.28344 120 ARG B C 1
ATOM 4151 O O . ARG B 1 140 ? 48.74423 50.62511 27.11261 1.000 43.11621 120 ARG B O 1
ATOM 4172 N N . GLY B 1 141 ? 50.66735 51.54400 26.36511 1.000 47.96707 121 GLY B N 1
ATOM 4173 C CA . GLY B 1 141 ? 50.83033 50.58788 25.29663 1.000 48.75838 121 GLY B CA 1
ATOM 4174 C C . GLY B 1 141 ? 49.94815 50.83908 24.08981 1.000 52.32884 121 GLY B C 1
ATOM 4175 O O . GLY B 1 141 ? 49.84736 49.97670 23.21117 1.000 43.72104 121 GLY B O 1
ATOM 4179 N N . ALA B 1 142 ? 49.32060 51.99606 24.00479 1.000 49.53360 122 ALA B N 1
ATOM 4180 C CA . ALA B 1 142 ? 48.35692 52.23926 22.96059 1.000 43.08669 122 ALA B CA 1
ATOM 4181 C C . ALA B 1 142 ? 49.04616 52.88840 21.77370 1.000 47.13429 122 ALA B C 1
ATOM 4182 O O . ALA B 1 142 ? 49.96593 53.69764 21.92593 1.000 39.35575 122 ALA B O 1
ATOM 4189 N N . THR B 1 143 ? 48.58870 52.52522 20.58462 1.000 41.88874 123 THR B N 1
ATOM 4190 C CA . THR B 1 143 ? 49.11563 53.12570 19.36441 1.000 44.10509 123 THR B CA 1
ATOM 4191 C C . THR B 1 143 ? 48.43562 54.46325 19.15947 1.000 36.03486 123 THR B C 1
ATOM 4192 O O . THR B 1 143 ? 47.22357 54.51732 19.01131 1.000 39.74587 123 THR B O 1
ATOM 4203 N N . LEU B 1 144 ? 49.21044 55.54711 19.12777 1.000 36.52147 124 LEU B N 1
ATOM 4204 C CA . LEU B 1 144 ? 48.62844 56.88206 19.06364 1.000 41.30180 124 LEU B CA 1
ATOM 4205 C C . LEU B 1 144 ? 49.04708 57.73035 17.84672 1.000 40.35764 124 LEU B C 1
ATOM 4206 O O . LEU B 1 144 ? 48.90829 58.95820 17.88836 1.000 40.71782 124 LEU B O 1
ATOM 4222 N N . ASN B 1 145 ? 49.52602 57.15622 16.74559 1.000 39.93306 125 ASN B N 1
ATOM 4223 C CA . ASN B 1 145 ? 49.92627 58.02506 15.63894 1.000 41.73189 125 ASN B CA 1
ATOM 4224 C C . ASN B 1 145 ? 48.70478 58.81166 15.15190 1.000 37.78865 125 ASN B C 1
ATOM 4225 O O . ASN B 1 145 ? 47.60748 58.26767 15.03849 1.000 47.25181 125 ASN B O 1
ATOM 4236 N N . GLY B 1 146 ? 48.88223 60.10583 14.89791 1.000 36.18965 126 GLY B N 1
ATOM 4237 C CA . GLY B 1 146 ? 47.85120 60.92857 14.30873 1.000 39.50533 126 GLY B CA 1
ATOM 4238 C C . GLY B 1 146 ? 46.66814 61.25423 15.20134 1.000 44.51394 126 GLY B C 1
ATOM 4239 O O . GLY B 1 146 ? 45.68303 61.81819 14.71233 1.000 45.63191 126 GLY B O 1
ATOM 4243 N N . THR B 1 147 ? 46.71642 60.93221 16.49546 1.000 44.63626 127 THR B N 1
ATOM 4244 C CA . THR B 1 147 ? 45.60977 61.30016 17.36076 1.000 38.15490 127 THR B CA 1
ATOM 4245 C C . THR B 1 147 ? 45.55373 62.81108 17.47013 1.000 36.14065 127 THR B C 1
ATOM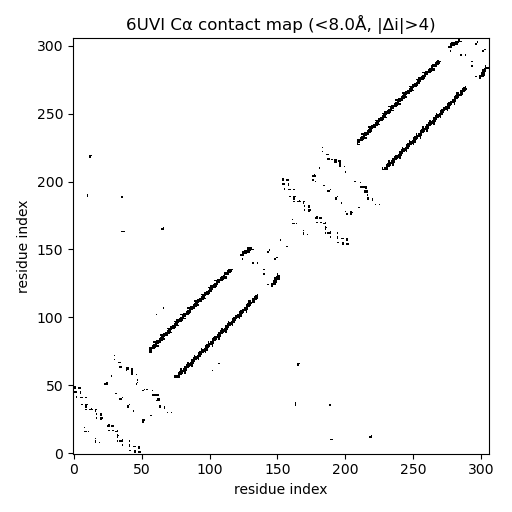 4246 O O . THR B 1 147 ? 46.52751 63.51935 17.24715 1.000 38.66961 127 THR B O 1
ATOM 4257 N N . VAL B 1 148 ? 44.38576 63.32004 17.79456 1.000 46.41654 128 VAL B N 1
ATOM 4258 C CA . VAL B 1 148 ? 44.17090 64.75073 17.91534 1.000 45.42036 128 VAL B CA 1
ATOM 4259 C C . VAL B 1 148 ? 43.72058 65.03569 19.34194 1.000 43.31396 128 VAL B C 1
ATOM 4260 O O . VAL B 1 148 ? 42.78854 64.39058 19.84467 1.000 47.34659 128 VAL B O 1
ATOM 4273 N N . TRP B 1 149 ? 44.37418 66.00086 19.99093 1.000 48.03989 129 TRP B N 1
ATOM 4274 C CA . TRP B 1 149 ? 44.18986 66.25010 21.42000 1.000 42.77418 129 TRP B CA 1
ATOM 4275 C C . TRP B 1 149 ? 43.76998 67.68892 21.70104 1.000 50.03984 129 TRP B C 1
ATOM 4276 O O . TRP B 1 149 ? 44.12848 68.24661 22.73855 1.000 52.32617 129 TRP B O 1
ATOM 4297 N N . LEU B 1 150 ? 43.03912 68.30319 20.79984 1.000 42.90893 130 LEU B N 1
ATOM 4298 C CA . LEU B 1 150 ? 42.69475 69.70839 20.96303 1.000 47.13508 130 LEU B CA 1
ATOM 4299 C C . LEU B 1 150 ? 41.79076 69.89055 22.17646 1.000 57.31175 130 LEU B C 1
ATOM 4300 O O . LEU B 1 150 ? 40.62135 69.50462 22.13812 1.000 51.78739 130 LEU B O 1
ATOM 4316 N N . ASP B 1 151 ? 42.31258 70.50459 23.24168 1.000 67.52334 131 ASP B N 1
ATOM 4317 C CA . ASP B 1 151 ? 41.57438 70.79555 24.46536 1.000 57.63578 131 ASP B CA 1
ATOM 4318 C C . ASP B 1 151 ? 41.16855 69.54241 25.21589 1.000 61.62857 131 ASP B C 1
ATOM 4319 O O . ASP B 1 151 ? 40.24996 69.57795 26.03554 1.000 64.44321 131 ASP B O 1
ATOM 4328 N N . THR B 1 152 ? 41.80847 68.42071 24.93897 1.000 54.78423 132 THR B N 1
ATOM 4329 C CA . THR B 1 152 ? 41.54861 67.20980 25.70220 1.000 52.42268 132 THR B CA 1
ATOM 4330 C C . THR B 1 152 ? 41.98956 67.43094 27.15187 1.000 53.85718 132 THR B C 1
ATOM 4331 O O . THR B 1 152 ? 42.84819 68.26379 27.43329 1.000 54.41485 132 THR B O 1
ATOM 4342 N N . LEU B 1 153 ? 41.34052 66.73187 28.09115 1.000 53.40849 133 LEU B N 1
ATOM 4343 C CA . LEU B 1 153 ? 41.71916 66.77752 29.50591 1.000 53.61117 133 LEU B CA 1
ATOM 4344 C C . LEU B 1 153 ? 42.52550 65.52205 29.83150 1.000 47.15725 133 LEU B C 1
ATOM 4345 O O . LEU B 1 153 ? 41.98284 64.41695 29.83888 1.000 55.50523 133 LEU B O 1
ATOM 4361 N N . VAL B 1 154 ? 43.80933 65.65973 30.10832 1.000 54.92827 134 VAL B N 1
ATOM 4362 C CA . VAL B 1 154 ? 44.65322 64.48627 30.17942 1.000 61.02046 134 VAL B CA 1
ATOM 4363 C C . VAL B 1 154 ? 45.35213 64.34126 31.53347 1.000 60.99084 134 VAL B C 1
ATOM 4364 O O . VAL B 1 154 ? 46.24788 63.49608 31.68499 1.000 60.48906 134 VAL B O 1
ATOM 4377 N N . ASP B 1 155 ? 44.93247 65.09545 32.53623 1.000 68.66123 135 ASP B N 1
ATOM 4378 C CA . ASP B 1 155 ? 45.61078 65.02968 33.81947 1.000 58.57701 135 ASP B CA 1
ATOM 4379 C C . ASP B 1 155 ? 45.46426 63.63289 34.41382 1.000 57.25646 135 ASP B C 1
ATOM 4380 O O . ASP B 1 155 ? 44.35818 63.10742 34.53811 1.000 64.64349 135 ASP B O 1
ATOM 4389 N N . GLU B 1 156 ? 46.59021 63.01769 34.73778 1.000 60.36789 136 GLU B N 1
ATOM 4390 C CA . GLU B 1 156 ? 46.68744 61.66358 35.27768 1.000 61.71846 136 GLU B CA 1
ATOM 4391 C C . GLU B 1 156 ? 46.33010 60.59007 34.26221 1.000 60.45673 136 GLU B C 1
ATOM 4392 O O . GLU B 1 156 ? 46.22454 59.41426 34.64336 1.000 53.08809 136 GLU B O 1
ATOM 4404 N N . CYS B 1 157 ? 46.18151 60.95290 32.98128 1.000 58.98907 137 CYS B N 1
ATOM 4405 C CA . CYS B 1 157 ? 46.08263 59.96905 31.90420 1.000 56.22672 137 CYS B CA 1
ATOM 4406 C C . CYS B 1 157 ? 47.42839 59.29946 31.66959 1.000 44.21444 137 CYS B C 1
ATOM 4407 O O . CYS B 1 157 ? 48.42613 59.96617 31.38082 1.000 50.97463 137 CYS B O 1
ATOM 4415 N N . GLN B 1 158 ? 47.47480 57.98857 31.80993 1.000 37.88906 138 GLN B N 1
ATOM 4416 C CA . GLN B 1 158 ? 48.71668 57.26190 31.63799 1.000 49.26571 138 GLN B CA 1
ATOM 4417 C C . GLN B 1 158 ? 48.87175 56.89951 30.16466 1.000 48.72818 138 GLN B C 1
ATOM 4418 O O . GLN B 1 158 ? 48.07999 56.09873 29.65515 1.000 43.47163 138 GLN B O 1
ATOM 4432 N N . LEU B 1 159 ? 49.91728 57.43726 29.51731 1.000 50.63180 139 LEU B N 1
ATOM 4433 C CA . LEU B 1 159 ? 50.17422 57.27892 28.08010 1.000 48.51466 139 LEU B CA 1
ATOM 4434 C C . LEU B 1 159 ? 51.35913 56.37087 27.77180 1.000 52.31726 139 LEU B C 1
ATOM 4435 O O . LEU B 1 159 ? 51.72952 56.22877 26.60958 1.000 46.34397 139 LEU B O 1
ATOM 4451 N N . GLY B 1 160 ? 51.96919 55.75885 28.78812 1.000 49.47814 140 GLY B N 1
ATOM 4452 C CA . GLY B 1 160 ? 53.08255 54.85359 28.57030 1.000 51.51187 140 GLY B CA 1
ATOM 4453 C C . GLY B 1 160 ? 54.24678 55.58829 27.95039 1.000 54.10637 140 GLY B C 1
ATOM 4454 O O . GLY B 1 160 ? 54.67378 56.65212 28.41662 1.000 51.55150 140 GLY B O 1
ATOM 4458 N N . ILE B 1 161 ? 54.76169 55.03843 26.84458 1.000 61.69467 141 ILE B N 1
ATOM 4459 C CA . ILE B 1 161 ? 55.79162 55.72695 26.07908 1.000 53.29954 141 ILE B CA 1
ATOM 4460 C C . ILE B 1 161 ? 55.21046 56.65152 25.02612 1.000 47.75580 141 ILE B C 1
ATOM 4461 O O . ILE B 1 161 ? 55.96734 57.33339 24.34148 1.000 52.88203 141 ILE B O 1
ATOM 4477 N N . GLY B 1 162 ? 53.90251 56.73832 24.90126 1.000 49.73750 142 GLY B N 1
ATOM 4478 C CA . GLY B 1 162 ? 53.33549 57.68814 23.96470 1.000 54.43882 142 GLY B CA 1
ATOM 4479 C C . GLY B 1 162 ? 53.69948 57.24841 22.55877 1.000 48.19579 142 GLY B C 1
ATOM 4480 O O . GLY B 1 162 ? 54.17325 58.03833 21.75694 1.000 46.78389 142 GLY B O 1
ATOM 4484 N N . ASN B 1 163 ? 53.50062 55.95724 22.30470 1.000 42.45270 143 ASN B N 1
ATOM 4485 C CA . ASN B 1 163 ? 53.79765 55.30647 21.04986 1.000 49.68015 143 ASN B CA 1
ATOM 4486 C C . ASN B 1 163 ? 53.03658 55.94793 19.91358 1.000 50.65570 143 ASN B C 1
ATOM 4487 O O . ASN B 1 163 ? 51.80364 55.92708 19.88393 1.000 41.92585 143 ASN B O 1
ATOM 4498 N N . GLY B 1 164 ? 53.78154 56.50819 18.96019 1.000 49.17335 144 GLY B N 1
ATOM 4499 C CA . GLY B 1 164 ? 53.19277 57.12984 17.79503 1.000 43.67713 144 GLY B CA 1
ATOM 4500 C C . GLY B 1 164 ? 53.04813 58.61968 17.93082 1.000 46.55025 144 GLY B C 1
ATOM 4501 O O . GLY B 1 164 ? 52.63138 59.28159 16.97628 1.000 38.96770 144 GLY B O 1
ATOM 4505 N N . LEU B 1 165 ? 53.37467 59.16973 19.08464 1.000 45.36357 145 LEU B N 1
ATOM 4506 C CA . LEU B 1 165 ? 53.20905 60.59616 19.29906 1.000 53.00705 145 LEU B CA 1
ATOM 4507 C C . LEU B 1 165 ? 54.42883 61.35659 18.82197 1.000 50.81417 145 LEU B C 1
ATOM 4508 O O . LEU B 1 165 ? 55.55693 60.85858 18.86889 1.000 52.57258 145 LEU B O 1
ATOM 4524 N N . THR B 1 166 ? 54.19323 62.58343 18.37016 1.000 53.06645 146 THR B N 1
ATOM 4525 C CA . THR B 1 166 ? 55.29017 63.46578 18.00511 1.000 60.90371 146 THR B CA 1
ATOM 4526 C C . THR B 1 166 ? 55.99218 63.97868 19.26140 1.000 66.30208 146 THR B C 1
ATOM 4527 O O . THR B 1 166 ? 55.46695 63.89396 20.37564 1.000 70.70865 146 THR B O 1
ATOM 4538 N N . LYS B 1 167 ? 57.19926 64.51749 19.07204 1.000 67.21363 147 LYS B N 1
ATOM 4539 C CA . LYS B 1 167 ? 57.97944 65.00737 20.20831 1.000 70.85812 147 LYS B CA 1
ATOM 4540 C C . LYS B 1 167 ? 57.22636 66.09790 20.96380 1.000 79.17694 147 LYS B C 1
ATOM 4541 O O . LYS B 1 167 ? 57.21216 66.11809 22.19922 1.000 73.95261 147 LYS B O 1
ATOM 4560 N N . GLN B 1 168 ? 56.60413 67.02476 20.24019 1.000 82.71429 148 GLN B N 1
ATOM 4561 C CA . GLN B 1 168 ? 55.89792 68.11538 20.89286 1.000 84.79302 148 GLN B CA 1
ATOM 4562 C C . GLN B 1 168 ? 54.48579 67.72409 21.28343 1.000 87.08947 148 GLN B C 1
ATOM 4563 O O . GLN B 1 168 ? 53.85087 68.45381 22.05804 1.000 88.68339 148 GLN B O 1
ATOM 4577 N N . GLN B 1 169 ? 53.98183 66.59182 20.77895 1.000 76.38902 149 GLN B N 1
ATOM 4578 C CA . GLN B 1 169 ? 52.74515 66.05504 21.32761 1.000 73.47769 149 GLN B CA 1
ATOM 4579 C C . GLN B 1 169 ? 52.97096 65.52664 22.74226 1.000 66.38735 149 GLN B C 1
ATOM 4580 O O . GLN B 1 169 ? 52.17140 65.80699 23.64426 1.000 64.88016 149 GLN B O 1
ATOM 4594 N N . ARG B 1 170 ? 54.06256 64.77233 22.95857 1.000 61.82644 150 ARG B N 1
ATOM 4595 C CA . ARG B 1 170 ? 54.39043 64.30914 24.30657 1.000 73.43607 150 ARG B CA 1
ATOM 4596 C C . ARG B 1 170 ? 54.78834 65.47661 25.21197 1.000 80.28600 150 ARG B C 1
ATOM 4597 O O . ARG B 1 170 ? 54.49214 65.47107 26.41368 1.000 73.75370 150 ARG B O 1
ATOM 4618 N N . LYS B 1 171 ? 55.46605 66.48473 24.65555 1.000 84.46772 151 LYS B N 1
ATOM 4619 C CA . LYS B 1 171 ? 55.79921 67.68123 25.42337 1.000 76.28835 151 LYS B CA 1
ATOM 4620 C C . LYS B 1 171 ? 54.54217 68.43076 25.85458 1.000 73.74872 151 LYS B C 1
ATOM 4621 O O . LYS B 1 171 ? 54.36355 68.73433 27.04399 1.000 69.50662 151 LYS B O 1
ATOM 4640 N N . ASP B 1 172 ? 53.66456 68.75455 24.89766 1.000 70.30643 152 ASP B N 1
ATOM 4641 C CA . ASP B 1 172 ? 52.46112 69.50478 25.22744 1.000 68.75423 152 ASP B CA 1
ATOM 4642 C C . ASP B 1 172 ? 51.60003 68.73194 26.21794 1.000 67.65295 152 ASP B C 1
ATOM 4643 O O . ASP B 1 172 ? 51.08323 69.30607 27.17752 1.000 69.89067 152 ASP B O 1
ATOM 4652 N N . LEU B 1 173 ? 51.46874 67.41717 26.02723 1.000 67.83696 153 LEU B N 1
ATOM 4653 C CA . LEU B 1 173 ? 50.58148 66.63153 26.87551 1.000 67.44715 153 LEU B CA 1
ATOM 4654 C C . LEU B 1 173 ? 51.16678 66.42235 28.26966 1.000 64.08650 153 LEU B C 1
ATOM 4655 O O . LEU B 1 173 ? 50.42507 66.24384 29.23432 1.000 60.04183 153 LEU B O 1
ATOM 4671 N N . GLN B 1 174 ? 52.48308 66.41917 28.40901 1.000 71.33301 154 GLN B N 1
ATOM 4672 C CA . GLN B 1 174 ? 53.04404 66.38201 29.75123 1.000 78.88597 154 GLN B CA 1
ATOM 4673 C C . GLN B 1 174 ? 52.68892 67.65762 30.50216 1.000 71.77747 154 GLN B C 1
ATOM 4674 O O . GLN B 1 174 ? 52.15910 67.60676 31.61805 1.000 60.84718 154 GLN B O 1
ATOM 4688 N N . LEU B 1 175 ? 52.96469 68.81206 29.88343 1.000 71.19032 155 LEU B N 1
ATOM 4689 C CA . LEU B 1 175 ? 52.55702 70.08223 30.45070 1.000 70.38008 155 LEU B CA 1
ATOM 4690 C C . LEU B 1 175 ? 51.11900 70.03752 30.94176 1.000 69.76383 155 LEU B C 1
ATOM 4691 O O . LEU B 1 175 ? 50.78978 70.69768 31.93139 1.000 78.48300 155 LEU B O 1
ATOM 4707 N N . ARG B 1 176 ? 50.25533 69.26964 30.27417 1.000 65.33572 156 ARG B N 1
ATOM 4708 C CA . ARG B 1 176 ? 48.82613 69.23780 30.58323 1.000 57.21215 156 ARG B CA 1
ATOM 4709 C C . ARG B 1 176 ? 48.44467 68.10099 31.52220 1.000 54.24574 156 ARG B C 1
ATOM 4710 O O . ARG B 1 176 ? 47.26494 67.90673 31.79453 1.000 55.82463 156 ARG B O 1
ATOM 4731 N N . GLY B 1 177 ? 49.40889 67.35273 32.03564 1.000 60.34078 157 GLY B N 1
ATOM 4732 C CA . GLY B 1 177 ? 49.16677 66.46005 33.15156 1.000 60.46923 157 GLY B CA 1
ATOM 4733 C C . GLY B 1 177 ? 49.32330 64.99190 32.87611 1.000 63.22145 157 GLY B C 1
ATOM 4734 O O . GLY B 1 177 ? 49.22237 64.19632 33.82844 1.000 55.23691 157 GLY B O 1
ATOM 4738 N N . ALA B 1 178 ? 49.56317 64.54992 31.64523 1.000 60.86046 158 ALA B N 1
ATOM 4739 C CA . ALA B 1 178 ? 49.63975 63.12123 31.39042 1.000 59.37566 158 ALA B CA 1
ATOM 4740 C C . ALA B 1 178 ? 50.95141 62.53755 31.90618 1.000 54.83995 158 ALA B C 1
ATOM 4741 O O . ALA B 1 178 ? 51.95491 63.22529 32.06367 1.000 51.47990 158 ALA B O 1
ATOM 4748 N N . GLU B 1 179 ? 50.94790 61.22849 32.09883 1.000 56.05040 159 GLU B N 1
ATOM 4749 C CA . GLU B 1 179 ? 52.08759 60.51703 32.63775 1.000 55.13594 159 GLU B CA 1
ATOM 4750 C C . GLU B 1 179 ? 52.68863 59.55023 31.62723 1.000 52.71765 159 GLU B C 1
ATOM 4751 O O . GLU B 1 179 ? 51.99474 58.66457 31.11661 1.000 49.83630 159 GLU B O 1
ATOM 4763 N N . PHE B 1 180 ? 54.00338 59.65026 31.44623 1.000 51.77198 160 PHE B N 1
ATOM 4764 C CA . PHE B 1 180 ? 54.79530 58.70160 30.68183 1.000 56.19271 160 PHE B CA 1
ATOM 4765 C C . PHE B 1 180 ? 55.74249 57.90664 31.57772 1.000 65.20570 160 PHE B C 1
ATOM 4766 O O . PHE B 1 180 ? 55.91582 58.19073 32.76759 1.000 68.70364 160 PHE B O 1
ATOM 4783 N N . ASN B 1 181 ? 56.39928 56.91903 30.96165 1.000 68.46988 161 ASN B N 1
ATOM 4784 C CA . ASN B 1 181 ? 57.24918 55.95860 31.64956 1.000 69.82407 161 ASN B CA 1
ATOM 4785 C C . ASN B 1 181 ? 58.73397 56.28859 31.61489 1.000 68.18828 161 ASN B C 1
ATOM 4786 O O . ASN B 1 181 ? 59.40374 56.21633 32.64940 1.000 78.23825 161 ASN B O 1
ATOM 4797 N N . TYR B 1 182 ? 59.27072 56.57693 30.43463 1.000 71.84222 162 TYR B N 1
ATOM 4798 C CA . TYR B 1 182 ? 60.71983 56.52726 30.16172 1.000 76.88849 162 TYR B CA 1
ATOM 4799 C C . TYR B 1 182 ? 61.51718 55.55060 31.04796 1.000 67.70553 162 TYR B C 1
ATOM 4800 O O . TYR B 1 182 ? 61.47072 54.31632 30.85687 1.000 60.41892 162 TYR B O 1
#

Sequence (306 aa):
DIRSQSIHFLEQSPSERLQILQELGLGRFKFLSKIRLNDSNVDCVIRFFQNPGQMKFPNLSGADLSELNLDEVSLIRGNLSEANLQGSSLLNADLIFVNFTKADLRKADLRGATLNGTVWLDTLVDECQLGIGNGLTKQQRKDLQLRGAEFNQDIRSQSIHFLEQSPSERLQILQELGLGRFKFLSKIRLNDSNVDCVIRFFQNPGQMKFPNLSGADLSELNLDEVSLIRGNLSEANLQGSSLLNADLIFVNFTKADLRKADLRGATLNGTVWLDTLVDECQLGIGNGLTKQQRKDLQLRGAEFNY

Radius of gyration: 21.73 Å; Cα contacts (8 Å, |Δi|>4): 746; chains: 2; bounding box: 51×55×51 Å

B-factor: mean 60.16, std 17.82, range [30.1, 165.97]

Foldseek 3Di:
DLLVVLLVLLVDALVVNCVVCVVVVVNLPSCLSPAHDDPQVSVLVSVCSPDHPVDDQRESDSGEQDQEEQAQAERALYEPHQYEHAQYEHHLYEQALYEQANYEQHNYEHANYAYANYHQHNYQAANHENAQVHNDDVVRVVVRVVNHYDYD/DDLLVVLQVLLPDALVVNCVVCVVQQNNLPSCLSWAHDDPLNSVQVSVCSVCVPNCDARESDSHEQDQEAQAQAERALYEPHQYEHHCYEHHLYEQENYECHNYEQALYEHANYAYANYHCHNYQAANHECEQVHNDDPVRVVVVVVRHYDYDD

Secondary structure (DSSP, 8-state):
-HHHHHHHHHTS-HHHHHHHHHHTT-TT-GGGGT---SHHHHHHHHHHHSSTTS--S-B-TT-B-TT-B-TT-B-TT-B-TT-B-TT-B-TT-B-TT-B-TT-B-TT-B-TT-B-TT-B-TT-B-TT-B-TT-TT--SHHHHHHHHTT-B--/--HHHHHHHHHTS-HHHHHHHHHHHT-TT-GGGGTSPPSHHHHHHHHHHHHSTTT--S-B-TT-B-TT-B-TT-B-TT-B-TT-B-TT-B-TT-B-TT-B-TT-B-TT-B-TT-B-TT-B-TT-B-TT-EEET-TT--HHHHHHHHHTT-EE--

Organism: Nostoc sp. (strain PCC 7120 / SAG 25.82 / UTEX 2576) (NCBI:txid103690)